Protein AF-A0A7C7R9D5-F1 (afdb_monomer)

Secondary structure (DSSP, 8-state):
-HHHHSS--SEEE--S-HHHHHHHHHHHHHTT--EEE--TTSPPBTTB---EETTEEEPP-SEEESEEE-TTS-EEEGGGSTTSTTTTTT-HHHHHHHHHHHHHHTT-SSPP-EEE---HHHHHEESS-TTHHHHEEE-TTS-EEEEPPSSP-TT-----EEPPHHHHHHHHHHHHHHHHHHHHHS----HHHHHHHHHHT--

Nearest PDB structures (foldseek):
  1al8-assembly1_A  TM=4.326E-01  e=4.210E+00  Spinacia oleracea

Sequence (203 aa):
MAQLLGSPPVAVAARAGPTLMAVARPVYADLGARMVVLSHESGADIAQPFIYVDGLLARPVDCSITRVTLVNSSQNFWWNLVMGPQTAEYAQVHLWQAQLADWQAQGYLCPPFILAHIHENNFYRRGSVAWDSYYYQIDAHGNKTTPLAPPFDLSAPDPSTLRPAQEQEAIWQTYEAMVVWAAGHLQVVTSANVVDLAAAAGR

Solvent-accessible surface area (backbone atoms only — not comparable to full-atom values): 12033 Å² total; per-residue (Å²): 98,30,90,80,65,81,43,49,48,54,65,43,80,65,93,62,58,73,71,58,42,69,59,47,45,52,56,41,39,77,50,47,30,50,27,32,44,62,84,65,87,63,53,41,47,86,93,50,49,74,44,71,56,79,86,19,36,39,63,59,27,57,41,60,56,46,62,42,75,43,97,85,70,46,78,42,52,53,78,78,33,58,87,42,98,54,27,78,83,61,37,61,60,60,55,50,51,48,55,51,49,53,48,52,72,71,65,55,91,66,84,74,41,73,42,76,68,78,58,70,67,60,58,50,28,46,77,33,60,54,69,46,49,37,46,22,44,64,49,101,85,44,44,80,68,54,75,57,70,83,83,59,49,89,78,48,69,60,70,39,42,77,51,55,69,69,55,38,49,45,42,48,55,53,51,48,54,40,51,56,52,38,68,76,75,48,84,91,75,53,72,62,54,52,53,52,49,46,60,72,70,53,130

Radius of gyration: 19.63 Å; Cα contacts (8 Å, |Δi|>4): 254; chains: 1; bounding box: 43×46×49 Å

pLDDT: mean 82.98, std 9.16, range [50.81, 95.69]

Structure (mmCIF, N/CA/C/O backbone):
data_AF-A0A7C7R9D5-F1
#
_entry.id   AF-A0A7C7R9D5-F1
#
loop_
_atom_site.group_PDB
_atom_site.id
_atom_site.type_symbol
_atom_site.label_atom_id
_atom_site.label_alt_id
_atom_site.label_comp_id
_atom_site.label_asym_id
_atom_site.label_entity_id
_atom_site.label_seq_id
_atom_site.pdbx_PDB_ins_code
_atom_site.Cartn_x
_atom_site.Cartn_y
_atom_site.Cartn_z
_atom_site.occupancy
_atom_site.B_iso_or_equiv
_atom_site.auth_seq_id
_atom_site.auth_comp_id
_atom_site.auth_asym_id
_atom_site.auth_atom_id
_atom_site.pdbx_PDB_model_num
ATOM 1 N N . MET A 1 1 ? -12.284 -21.628 4.845 1.00 53.53 1 MET A N 1
ATOM 2 C CA . MET A 1 1 ? -11.179 -20.774 5.341 1.00 53.53 1 MET A CA 1
ATOM 3 C C . MET A 1 1 ? -10.724 -21.158 6.746 1.00 53.53 1 MET A C 1
ATOM 5 O O . MET A 1 1 ? -9.577 -21.550 6.880 1.00 53.53 1 MET A O 1
ATOM 9 N N . ALA A 1 2 ? -11.595 -21.140 7.765 1.00 57.00 2 ALA A N 1
ATOM 10 C CA . ALA A 1 2 ? -11.215 -21.522 9.134 1.00 57.00 2 ALA A CA 1
ATOM 11 C C . ALA A 1 2 ? -10.685 -22.966 9.259 1.00 57.00 2 ALA A C 1
ATOM 13 O O . ALA A 1 2 ? -9.727 -23.202 9.980 1.00 57.00 2 ALA A O 1
ATOM 14 N N . GLN A 1 3 ? -11.226 -23.913 8.483 1.00 56.53 3 GLN A N 1
ATOM 15 C CA . GLN A 1 3 ? -10.678 -25.278 8.392 1.00 56.53 3 GLN A CA 1
ATOM 16 C C . GLN A 1 3 ? -9.277 -25.353 7.756 1.00 56.53 3 GLN A C 1
ATOM 18 O O . GLN A 1 3 ? -8.555 -26.304 8.019 1.00 56.53 3 GLN A O 1
ATOM 23 N N . LEU A 1 4 ? -8.888 -24.372 6.932 1.00 63.00 4 LEU A N 1
ATOM 24 C CA . LEU A 1 4 ? -7.579 -24.331 6.265 1.00 63.00 4 LEU A CA 1
ATOM 25 C C . LEU A 1 4 ? -6.533 -23.574 7.104 1.00 63.00 4 LEU A C 1
ATOM 27 O O . LEU A 1 4 ? -5.360 -23.917 7.082 1.00 63.00 4 LEU A O 1
ATOM 31 N N . LEU A 1 5 ? -6.965 -22.538 7.833 1.00 64.94 5 LEU A N 1
ATOM 32 C CA . LEU A 1 5 ? -6.101 -21.618 8.587 1.00 64.94 5 LEU A CA 1
ATOM 33 C C . LEU A 1 5 ? -6.165 -21.822 10.113 1.00 64.94 5 LEU A C 1
ATOM 35 O O . LEU A 1 5 ? -5.540 -21.076 10.860 1.00 64.94 5 LEU A O 1
ATOM 39 N N . GLY A 1 6 ? -6.970 -22.770 10.600 1.00 76.94 6 GLY A N 1
ATOM 40 C CA . GLY A 1 6 ? -7.213 -23.006 12.031 1.00 76.94 6 GLY A CA 1
ATOM 41 C C . GLY A 1 6 ? -8.044 -21.923 12.737 1.00 76.94 6 GLY A C 1
ATOM 42 O O . GLY A 1 6 ? -8.488 -22.126 13.862 1.00 76.94 6 GLY A O 1
ATOM 43 N N . SER A 1 7 ? -8.286 -20.783 12.085 1.00 79.19 7 SER A N 1
ATOM 44 C CA . SER A 1 7 ? -9.105 -19.672 12.574 1.00 79.19 7 SER A CA 1
ATOM 45 C C . SER A 1 7 ? -9.691 -18.877 11.399 1.00 79.19 7 SER A C 1
ATOM 47 O O . SER A 1 7 ? -9.147 -18.928 10.288 1.00 79.19 7 SER A O 1
ATOM 49 N N . PRO A 1 8 ? -10.817 -18.168 11.585 1.00 84.56 8 PRO A N 1
ATOM 50 C CA . PRO A 1 8 ? -11.308 -17.239 10.577 1.00 84.56 8 PRO A CA 1
ATOM 51 C C . PRO A 1 8 ? -10.271 -16.144 10.276 1.00 84.56 8 PRO A C 1
ATOM 53 O O . PRO A 1 8 ? -9.615 -15.658 11.203 1.00 84.56 8 PRO A O 1
ATOM 56 N N . PRO A 1 9 ? -10.103 -15.732 9.007 1.00 86.50 9 PRO A N 1
ATOM 57 C CA . PRO A 1 9 ? -9.181 -14.655 8.668 1.00 86.50 9 PRO A CA 1
ATOM 58 C C . PRO A 1 9 ? -9.637 -13.359 9.341 1.00 86.50 9 PRO A C 1
ATOM 60 O O . PRO A 1 9 ? -10.814 -13.039 9.322 1.00 86.50 9 PRO A O 1
ATOM 63 N N . VAL A 1 10 ? -8.728 -12.569 9.913 1.00 90.19 10 VAL A N 1
ATOM 64 C CA . VAL A 1 10 ? -9.118 -11.265 10.481 1.00 90.19 10 VAL A CA 1
ATOM 65 C C . VAL A 1 10 ? -9.371 -10.250 9.373 1.00 90.19 10 VAL A C 1
ATOM 67 O O . VAL A 1 10 ? -10.374 -9.541 9.398 1.00 90.19 10 VAL A O 1
ATOM 70 N N . ALA A 1 11 ? -8.472 -10.211 8.393 1.00 89.06 11 ALA A N 1
ATOM 71 C CA . ALA A 1 11 ? -8.484 -9.261 7.299 1.00 89.06 11 ALA A CA 1
ATOM 72 C C . ALA A 1 11 ? -8.447 -9.985 5.957 1.00 89.06 11 ALA A C 1
ATOM 74 O O . ALA A 1 11 ? -7.709 -10.958 5.795 1.00 89.06 11 ALA A O 1
ATOM 75 N N . VAL A 1 12 ? -9.198 -9.478 4.986 1.00 86.19 12 VAL A N 1
ATOM 76 C CA . VAL A 1 12 ? -9.168 -9.963 3.605 1.00 86.19 12 VAL A CA 1
ATOM 77 C C . VAL A 1 12 ? -8.827 -8.825 2.655 1.00 86.19 12 VAL A C 1
ATOM 79 O O . VAL A 1 12 ? -9.358 -7.720 2.757 1.00 86.19 12 VAL A O 1
ATOM 82 N N . ALA A 1 13 ? -7.924 -9.094 1.717 1.00 76.50 13 ALA A N 1
ATOM 83 C CA . ALA A 1 13 ? -7.680 -8.199 0.602 1.00 76.50 13 ALA A CA 1
ATOM 84 C C . ALA A 1 13 ? -8.584 -8.610 -0.551 1.00 76.50 13 ALA A C 1
ATOM 86 O O . ALA A 1 13 ? -8.564 -9.753 -1.003 1.00 76.50 13 ALA A O 1
ATOM 87 N N . ALA A 1 14 ? -9.365 -7.658 -1.030 1.00 64.06 14 ALA A N 1
ATOM 88 C CA . ALA A 1 14 ? -10.261 -7.863 -2.139 1.00 64.06 14 ALA A CA 1
ATOM 89 C C . ALA A 1 14 ? -9.905 -6.770 -3.154 1.00 64.06 14 ALA A C 1
ATOM 91 O O . ALA A 1 14 ? -10.247 -5.602 -2.985 1.00 64.06 14 ALA A O 1
ATOM 92 N N . ARG A 1 15 ? -9.085 -7.117 -4.152 1.00 63.81 15 ARG A N 1
ATOM 93 C CA . ARG A 1 15 ? -8.632 -6.176 -5.187 1.00 63.81 15 ARG A CA 1
ATOM 94 C C . ARG A 1 15 ? -9.312 -6.522 -6.504 1.00 63.81 15 ARG A C 1
ATOM 96 O O . ARG A 1 15 ? -8.713 -7.141 -7.375 1.00 63.81 15 ARG A O 1
ATOM 103 N N . ALA A 1 16 ? -10.579 -6.143 -6.626 1.00 64.06 16 ALA A N 1
ATOM 104 C CA . ALA A 1 16 ? -11.325 -6.244 -7.875 1.00 64.06 16 ALA A CA 1
ATOM 105 C C . ALA A 1 16 ? -12.175 -4.986 -8.104 1.00 64.06 16 ALA A C 1
ATOM 107 O O . ALA A 1 16 ? -12.241 -4.105 -7.247 1.00 64.06 16 ALA A O 1
ATOM 108 N N . GLY A 1 17 ? -12.822 -4.899 -9.268 1.00 66.06 17 GLY A N 1
ATOM 109 C CA . GLY A 1 17 ? -13.757 -3.813 -9.560 1.00 66.06 17 GLY A CA 1
ATOM 110 C C . GLY A 1 17 ? -14.942 -3.781 -8.577 1.00 66.06 17 GLY A C 1
ATOM 111 O O . GLY A 1 17 ? -15.258 -4.813 -7.976 1.00 66.06 17 GLY A O 1
ATOM 112 N N . PRO A 1 18 ? -15.636 -2.633 -8.435 1.00 71.25 18 PRO A N 1
ATOM 113 C CA . PRO A 1 18 ? -16.694 -2.438 -7.435 1.00 71.25 18 PRO A CA 1
ATOM 114 C C . PRO A 1 18 ? -17.758 -3.544 -7.423 1.00 71.25 18 PRO A C 1
ATOM 116 O O . PRO A 1 18 ? -18.165 -3.999 -6.358 1.00 71.25 18 PRO A O 1
ATOM 119 N N . THR A 1 19 ? -18.150 -4.033 -8.602 1.00 79.00 19 THR A N 1
ATOM 120 C CA . THR A 1 19 ? -19.146 -5.101 -8.768 1.00 79.00 19 THR A CA 1
ATOM 121 C C . THR A 1 19 ? -18.693 -6.430 -8.167 1.00 79.00 19 THR A C 1
ATOM 123 O O . THR A 1 19 ? -19.435 -7.050 -7.413 1.00 79.00 19 THR A O 1
ATOM 126 N N . LEU A 1 20 ? -17.462 -6.862 -8.457 1.00 78.88 20 LEU A N 1
ATOM 127 C CA . LEU A 1 20 ? -16.916 -8.097 -7.887 1.00 78.88 20 LEU A CA 1
ATOM 128 C C . LEU A 1 20 ? -16.721 -7.963 -6.374 1.00 78.88 20 LEU A C 1
ATOM 130 O O . LEU A 1 20 ? -16.900 -8.929 -5.638 1.00 78.88 20 LEU A O 1
ATOM 134 N N . MET A 1 21 ? -16.399 -6.759 -5.901 1.00 80.19 21 MET A N 1
ATOM 135 C CA . MET A 1 21 ? -16.245 -6.483 -4.474 1.00 80.19 21 MET A CA 1
ATOM 136 C C . MET A 1 21 ? -17.554 -6.556 -3.705 1.00 80.19 21 MET A C 1
ATOM 138 O O . MET A 1 21 ? -17.574 -7.146 -2.628 1.00 80.19 21 MET A O 1
ATOM 142 N N . ALA A 1 22 ? -18.640 -6.032 -4.272 1.00 81.50 22 ALA A N 1
ATOM 143 C CA . ALA A 1 22 ? -19.967 -6.132 -3.673 1.00 81.50 22 ALA A CA 1
ATOM 144 C C . ALA A 1 22 ? -20.423 -7.592 -3.491 1.00 81.50 22 ALA A C 1
ATOM 146 O O . ALA A 1 22 ? -21.134 -7.897 -2.542 1.00 81.50 22 ALA A O 1
ATOM 147 N N . VAL A 1 23 ? -19.980 -8.504 -4.365 1.00 86.12 23 VAL A N 1
ATOM 148 C CA . VAL A 1 23 ? -20.294 -9.940 -4.260 1.00 86.12 23 VAL A CA 1
ATOM 149 C C . VAL A 1 23 ? -19.343 -10.671 -3.308 1.00 86.12 23 VAL A C 1
ATOM 151 O O . VAL A 1 23 ? -19.775 -11.519 -2.532 1.00 86.12 23 VAL A O 1
ATOM 154 N N . ALA A 1 24 ? -18.044 -10.367 -3.348 1.00 86.38 24 ALA A N 1
ATOM 155 C CA . ALA A 1 24 ? -17.042 -11.107 -2.581 1.00 86.38 24 ALA A CA 1
ATOM 156 C C . ALA A 1 24 ? -17.049 -10.777 -1.078 1.00 86.38 24 ALA A C 1
ATOM 158 O O . ALA A 1 24 ? -16.800 -11.660 -0.259 1.00 86.38 24 ALA A O 1
ATOM 159 N N . ARG A 1 25 ? -17.326 -9.522 -0.694 1.00 87.44 25 ARG A N 1
ATOM 160 C CA . ARG A 1 25 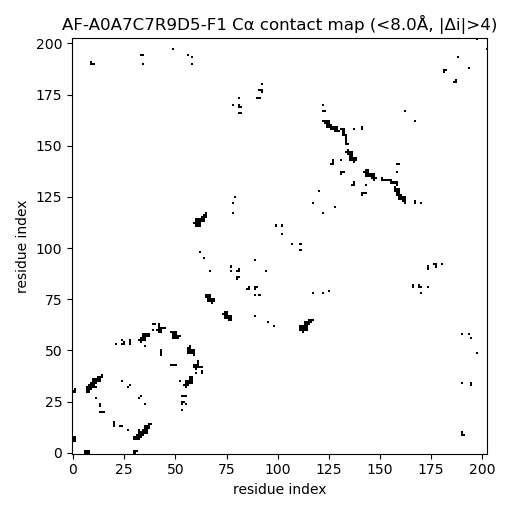? -17.264 -9.088 0.714 1.00 87.44 25 ARG A CA 1
ATOM 161 C C . ARG A 1 25 ? -18.259 -9.812 1.630 1.00 87.44 25 ARG A C 1
ATOM 163 O O . ARG A 1 25 ? -17.795 -10.286 2.666 1.00 87.44 25 ARG A O 1
ATOM 170 N N . PRO A 1 26 ? -19.544 -9.995 1.263 1.00 88.44 26 PRO A N 1
ATOM 171 C CA . PRO A 1 26 ? -20.466 -10.811 2.055 1.00 88.44 26 PRO A CA 1
ATOM 172 C C . PRO A 1 26 ? -19.948 -12.235 2.276 1.00 88.44 26 PRO A C 1
ATOM 174 O O . PRO A 1 26 ? -19.932 -12.716 3.402 1.00 88.44 26 PRO A O 1
ATOM 177 N N . VAL A 1 27 ? -19.406 -12.871 1.229 1.00 89.06 27 VAL A N 1
ATOM 178 C CA . VAL A 1 27 ? -18.818 -14.216 1.337 1.00 89.06 27 VAL A CA 1
ATOM 179 C C . VAL A 1 27 ? -17.643 -14.227 2.316 1.00 89.06 27 VAL A C 1
ATOM 181 O O . VAL A 1 27 ? -17.510 -15.149 3.116 1.00 89.06 27 VAL A O 1
ATOM 184 N N . TYR A 1 28 ? -16.777 -13.213 2.289 1.00 89.25 28 TYR A N 1
ATOM 185 C CA . TYR A 1 28 ? -15.684 -13.123 3.254 1.00 89.25 28 TYR A CA 1
ATOM 186 C C . TYR A 1 28 ? -16.177 -12.915 4.687 1.00 89.25 28 TYR A C 1
ATOM 188 O O . TYR A 1 28 ? -15.638 -13.548 5.595 1.00 89.25 28 TYR A O 1
ATOM 196 N N . ALA A 1 29 ? -17.190 -12.071 4.888 1.00 89.00 29 ALA A N 1
ATOM 197 C CA . ALA A 1 29 ? -17.807 -11.858 6.193 1.00 89.00 29 ALA A CA 1
ATOM 198 C C . ALA A 1 29 ? -18.420 -13.157 6.744 1.00 89.00 29 ALA A C 1
ATOM 200 O O . ALA A 1 29 ? -18.131 -13.524 7.882 1.00 89.00 29 ALA A O 1
ATOM 201 N N . ASP A 1 30 ? -19.146 -13.916 5.917 1.00 89.50 30 ASP A N 1
ATOM 202 C CA . ASP A 1 30 ? -19.716 -15.223 6.282 1.00 89.50 30 ASP A CA 1
ATOM 203 C C . ASP A 1 30 ? -18.634 -16.255 6.639 1.00 89.50 30 ASP A C 1
ATOM 205 O O . ASP A 1 30 ? -18.821 -17.114 7.502 1.00 89.50 30 ASP A O 1
ATOM 209 N N . LEU A 1 31 ? -17.456 -16.155 6.014 1.00 88.31 31 LEU A N 1
ATOM 210 C CA . LEU A 1 31 ? -16.280 -16.964 6.350 1.00 88.31 31 LEU A CA 1
ATOM 211 C C . LEU A 1 31 ? -15.542 -16.482 7.614 1.00 88.31 31 LEU A C 1
ATOM 213 O O . LEU A 1 31 ? -14.517 -17.068 7.982 1.00 88.31 31 LEU A O 1
ATOM 217 N N . GLY A 1 32 ? -16.065 -15.447 8.276 1.00 89.44 32 GLY A N 1
ATOM 218 C CA . GLY A 1 32 ? -15.602 -14.890 9.542 1.00 89.44 32 GLY A CA 1
ATOM 219 C C . GLY A 1 32 ? -14.550 -13.789 9.416 1.00 89.44 32 GLY A C 1
ATOM 220 O O . GLY A 1 32 ? -13.876 -13.490 10.404 1.00 89.44 32 GLY A O 1
ATOM 221 N N . ALA A 1 33 ? -14.402 -13.181 8.232 1.00 91.69 33 ALA A N 1
ATOM 222 C CA . ALA A 1 33 ? -13.626 -11.954 8.094 1.00 91.69 33 ALA A CA 1
ATOM 223 C C . ALA A 1 33 ? -14.221 -10.828 8.944 1.00 91.69 33 ALA A C 1
ATOM 225 O O . ALA A 1 33 ? -15.437 -10.697 9.058 1.00 91.69 33 ALA A O 1
ATOM 226 N N . ARG A 1 34 ? -13.352 -10.003 9.535 1.00 92.88 34 ARG A N 1
ATOM 227 C CA . ARG A 1 34 ? -13.750 -8.835 10.343 1.00 92.88 34 ARG A CA 1
ATOM 228 C C . ARG A 1 34 ? -13.328 -7.512 9.713 1.00 92.88 34 ARG A C 1
ATOM 230 O O . ARG A 1 34 ? -13.893 -6.472 10.029 1.00 92.88 34 ARG A O 1
ATOM 237 N N . MET A 1 35 ? -12.346 -7.554 8.816 1.00 91.62 35 MET A N 1
ATOM 238 C CA . MET A 1 35 ? -11.768 -6.386 8.166 1.00 91.62 35 MET A CA 1
ATOM 239 C C . MET A 1 35 ? -11.565 -6.636 6.667 1.00 91.62 35 MET A C 1
ATOM 241 O O . MET A 1 35 ? -11.233 -7.747 6.247 1.00 91.62 35 MET A O 1
ATOM 245 N N . VAL A 1 36 ? -11.708 -5.592 5.857 1.00 88.50 36 VAL A N 1
ATOM 246 C CA . VAL A 1 36 ? -11.401 -5.576 4.427 1.00 88.50 36 VAL A CA 1
ATOM 247 C C . VAL A 1 36 ? -10.320 -4.541 4.128 1.00 88.50 36 VAL A C 1
ATOM 249 O O . VAL A 1 36 ? -10.340 -3.415 4.624 1.00 88.50 36 VAL A O 1
ATOM 252 N N . VAL A 1 37 ? -9.352 -4.917 3.299 1.00 82.50 37 VAL A N 1
ATOM 253 C CA . VAL A 1 37 ? -8.329 -4.001 2.792 1.00 82.50 37 VAL A CA 1
ATOM 254 C C . VAL A 1 37 ? -8.835 -3.391 1.489 1.00 82.50 37 VAL A C 1
ATOM 256 O O . VAL A 1 37 ? -8.813 -4.046 0.446 1.00 82.50 37 VAL A O 1
ATOM 259 N N . LEU A 1 38 ? -9.307 -2.146 1.558 1.00 76.38 38 LEU A N 1
ATOM 260 C CA . LEU A 1 38 ? -9.664 -1.344 0.386 1.00 76.38 38 LEU A CA 1
ATOM 261 C C . LEU A 1 38 ? -8.436 -0.601 -0.164 1.00 76.38 38 LEU A C 1
ATOM 263 O O . LEU A 1 38 ? -7.372 -0.570 0.465 1.00 76.38 38 LEU A O 1
ATOM 267 N N . SER A 1 39 ? -8.571 -0.040 -1.371 1.00 65.56 39 SER A N 1
ATOM 268 C CA . SER A 1 39 ? -7.505 0.757 -1.987 1.00 65.56 39 SER A CA 1
ATOM 269 C C . SER A 1 39 ? -7.096 1.909 -1.067 1.00 65.56 39 SER A C 1
ATOM 271 O O . SER A 1 39 ? -7.934 2.606 -0.512 1.00 65.56 39 SER A O 1
ATOM 273 N N . HIS A 1 40 ? -5.790 2.073 -0.915 1.00 59.19 40 HIS A N 1
ATOM 274 C CA . HIS A 1 40 ? -5.102 2.747 0.188 1.00 59.19 40 HIS A CA 1
ATOM 275 C C . HIS A 1 40 ? -4.779 4.227 -0.068 1.00 59.19 40 HIS A C 1
ATOM 277 O O . HIS A 1 40 ? -4.072 4.831 0.731 1.00 59.19 40 HIS A O 1
ATOM 283 N N . GLU A 1 41 ? -5.194 4.782 -1.210 1.00 57.16 41 GLU A N 1
ATOM 284 C CA . GLU A 1 41 ? -4.823 6.150 -1.615 1.00 57.16 41 GLU A CA 1
ATOM 285 C C . GLU A 1 41 ? -5.871 7.205 -1.217 1.00 57.16 41 GLU A C 1
ATOM 287 O O . GLU A 1 41 ? -5.583 8.394 -1.270 1.00 57.16 41 GLU A O 1
ATOM 292 N N . SER A 1 42 ? -7.067 6.789 -0.788 1.00 50.81 42 SER A N 1
ATOM 293 C CA . SER A 1 42 ? -8.048 7.694 -0.174 1.00 50.81 42 SER A CA 1
ATOM 294 C C . SER A 1 42 ? -7.950 7.497 1.329 1.00 50.81 42 SER A C 1
ATOM 296 O O . SER A 1 42 ? -8.244 6.408 1.817 1.00 50.81 42 SER A O 1
ATOM 298 N N . GLY A 1 43 ? -7.433 8.507 2.028 1.00 56.78 43 GLY A N 1
ATOM 299 C CA . GLY A 1 43 ? -7.293 8.463 3.477 1.00 56.78 43 GLY A CA 1
ATOM 300 C C . GLY A 1 43 ? -8.629 8.175 4.174 1.00 56.78 43 GLY A C 1
ATOM 301 O O . GLY A 1 43 ? -9.691 8.395 3.585 1.00 56.78 43 GLY A O 1
ATOM 302 N N . ALA A 1 44 ? -8.593 7.674 5.408 1.00 62.06 44 ALA A N 1
ATOM 303 C CA . ALA A 1 44 ? -9.802 7.578 6.221 1.00 62.06 44 ALA A CA 1
ATOM 304 C C . ALA A 1 44 ? -10.333 8.986 6.565 1.00 62.06 44 ALA A C 1
ATOM 306 O O . ALA A 1 44 ? -9.579 9.959 6.600 1.00 62.06 44 ALA A O 1
ATOM 307 N N . ASP A 1 45 ? -11.643 9.107 6.793 1.00 71.31 45 ASP A N 1
ATOM 308 C CA . ASP A 1 45 ? -12.209 10.335 7.356 1.00 71.31 45 ASP A CA 1
ATOM 309 C C . ASP A 1 45 ? -11.705 10.475 8.795 1.00 71.31 45 ASP A C 1
ATOM 311 O O . ASP A 1 45 ? -11.922 9.596 9.624 1.00 71.31 45 ASP A O 1
ATOM 315 N N . ILE A 1 46 ? -11.048 11.585 9.109 1.00 72.12 46 ILE A N 1
ATOM 316 C CA . ILE A 1 46 ? -10.456 11.824 10.429 1.00 72.12 46 ILE A CA 1
ATOM 317 C C . ILE A 1 46 ? -11.537 11.913 11.517 1.00 72.12 46 ILE A C 1
ATOM 319 O O . ILE A 1 46 ? -11.297 11.535 12.664 1.00 72.12 46 ILE A O 1
ATOM 323 N N . ALA A 1 47 ? -12.745 12.367 11.169 1.00 73.56 47 ALA A N 1
ATOM 324 C CA . ALA A 1 47 ? -13.885 12.363 12.081 1.00 73.56 47 ALA A CA 1
ATOM 325 C C . ALA A 1 47 ? -14.506 10.965 12.240 1.00 73.56 47 ALA A C 1
ATOM 327 O O . ALA A 1 47 ? -15.173 10.702 13.242 1.00 73.56 47 ALA A O 1
ATOM 328 N N . GLN A 1 48 ? -14.300 10.073 11.267 1.00 77.25 48 GLN A N 1
ATOM 329 C CA . GLN A 1 48 ? -14.842 8.714 11.240 1.00 77.25 48 GLN A CA 1
ATOM 330 C C . GLN A 1 48 ? -13.782 7.711 10.755 1.00 77.25 48 GLN A C 1
ATOM 332 O O . GLN A 1 48 ? -13.915 7.138 9.670 1.00 77.25 48 GLN A O 1
ATOM 337 N N . PRO A 1 49 ? -12.725 7.458 11.551 1.00 77.25 49 PRO A N 1
ATOM 338 C CA . PRO A 1 49 ? -11.595 6.644 11.101 1.00 77.25 49 PRO A CA 1
ATOM 339 C C . PRO A 1 49 ? -11.983 5.172 10.890 1.00 77.25 49 PRO A C 1
ATOM 341 O O . PRO A 1 49 ? -11.339 4.454 10.128 1.00 77.25 49 PRO A O 1
ATOM 344 N N . PHE A 1 50 ? -13.056 4.707 11.538 1.00 85.56 50 PHE A N 1
ATOM 345 C CA . PHE A 1 50 ? -13.548 3.335 11.436 1.00 85.56 50 PHE A CA 1
ATOM 346 C C . PHE A 1 50 ? -14.777 3.253 10.530 1.00 85.56 50 PHE A C 1
ATOM 348 O O . PHE A 1 50 ? -15.919 3.307 10.980 1.00 85.56 50 PHE A O 1
ATOM 355 N N . ILE A 1 51 ? -14.529 3.093 9.232 1.00 85.44 51 ILE A N 1
ATOM 356 C CA . ILE A 1 51 ? -15.579 2.940 8.220 1.00 85.44 51 ILE A CA 1
ATOM 357 C C . ILE A 1 51 ? -15.902 1.458 8.050 1.00 85.44 51 ILE A C 1
ATOM 359 O O . ILE A 1 51 ? -14.998 0.639 7.909 1.00 85.44 51 ILE A O 1
ATOM 363 N N . TYR A 1 52 ? -17.184 1.102 7.996 1.00 86.88 52 TYR A N 1
ATOM 364 C CA . TYR A 1 52 ? -17.623 -0.269 7.733 1.00 86.88 52 TYR A CA 1
ATOM 365 C C . TYR A 1 52 ? -18.235 -0.395 6.339 1.00 86.88 52 TYR A C 1
ATOM 367 O O . TYR A 1 52 ? -19.035 0.437 5.917 1.00 86.88 52 TYR A O 1
ATOM 375 N N . VAL A 1 53 ? -17.882 -1.467 5.632 1.00 84.12 53 VAL A N 1
ATOM 376 C CA . VAL A 1 53 ? -18.412 -1.803 4.308 1.00 84.12 53 VAL A CA 1
ATOM 377 C C . VAL A 1 53 ? -18.864 -3.254 4.328 1.00 84.12 53 VAL A C 1
ATOM 379 O O . VAL A 1 53 ? -18.058 -4.151 4.568 1.00 84.12 53 VAL A O 1
ATOM 382 N N . ASP A 1 54 ? -20.155 -3.484 4.083 1.00 85.38 54 ASP A N 1
ATOM 383 C CA . ASP A 1 54 ? -20.771 -4.819 4.094 1.00 85.38 54 ASP A CA 1
ATOM 384 C C . ASP A 1 54 ? -20.477 -5.602 5.394 1.00 85.38 54 ASP A C 1
ATOM 386 O O . ASP A 1 54 ? -20.181 -6.793 5.375 1.00 85.38 54 ASP A O 1
ATOM 390 N N . GLY A 1 55 ? -20.502 -4.905 6.538 1.00 85.88 55 GLY A N 1
ATOM 391 C CA . GLY A 1 55 ? -20.234 -5.485 7.862 1.00 85.88 55 GLY A CA 1
ATOM 392 C C . GLY A 1 55 ? -18.754 -5.715 8.193 1.00 85.88 55 GLY A C 1
ATOM 393 O O . GLY A 1 55 ? -18.444 -6.132 9.307 1.00 85.88 55 GLY A O 1
ATOM 394 N N . LEU A 1 56 ? -17.837 -5.411 7.271 1.00 88.75 56 LEU A N 1
ATOM 395 C CA . LEU A 1 56 ? -16.391 -5.508 7.471 1.00 88.75 56 LEU A CA 1
ATOM 396 C C . LEU A 1 56 ? -15.804 -4.129 7.757 1.00 88.75 56 LEU A C 1
ATOM 398 O O . LEU A 1 56 ? -16.105 -3.170 7.049 1.00 88.75 56 LEU A O 1
ATOM 402 N N . LEU A 1 57 ? -14.912 -4.034 8.742 1.00 89.81 57 LEU A N 1
ATOM 403 C CA . LEU A 1 57 ? -14.141 -2.815 8.969 1.00 89.81 57 LEU A CA 1
ATOM 404 C C . LEU A 1 57 ? -13.242 -2.560 7.751 1.00 89.81 57 LEU A C 1
ATOM 406 O O . LEU A 1 57 ? -12.431 -3.408 7.385 1.00 89.81 57 LEU A O 1
ATOM 410 N N . ALA A 1 58 ? -13.361 -1.416 7.093 1.00 86.62 58 ALA A N 1
ATOM 411 C CA . ALA A 1 58 ? -12.376 -0.988 6.115 1.00 86.62 58 ALA A CA 1
ATOM 412 C C . ALA A 1 58 ? -11.095 -0.611 6.865 1.00 86.62 58 ALA A C 1
ATOM 414 O O . ALA A 1 58 ? -11.139 0.168 7.814 1.00 86.62 58 ALA A O 1
ATOM 415 N N . ARG A 1 59 ? -9.952 -1.181 6.464 1.00 82.19 59 ARG A N 1
ATOM 416 C CA . ARG A 1 59 ? -8.665 -0.865 7.095 1.00 82.19 59 ARG A CA 1
ATOM 417 C C . ARG A 1 59 ? -8.422 0.655 7.033 1.00 82.19 59 ARG A C 1
ATOM 419 O O . ARG A 1 59 ? -8.259 1.153 5.915 1.00 82.19 59 ARG A O 1
ATOM 426 N N . PRO A 1 60 ? -8.310 1.354 8.176 1.00 82.19 60 PRO A N 1
ATOM 427 C CA . PRO A 1 60 ? -7.973 2.767 8.183 1.00 82.19 60 PRO A CA 1
ATOM 428 C C . PRO A 1 60 ? -6.556 2.971 7.647 1.00 82.19 60 PRO A C 1
ATOM 430 O O . PRO A 1 60 ? -5.650 2.174 7.910 1.00 82.19 60 PRO A O 1
ATOM 433 N N . VAL A 1 61 ? -6.381 4.028 6.866 1.00 81.69 61 VAL A N 1
ATOM 434 C CA . VAL A 1 61 ? -5.085 4.521 6.402 1.00 81.69 61 VAL A CA 1
ATOM 435 C C . VAL A 1 61 ? -5.219 6.031 6.352 1.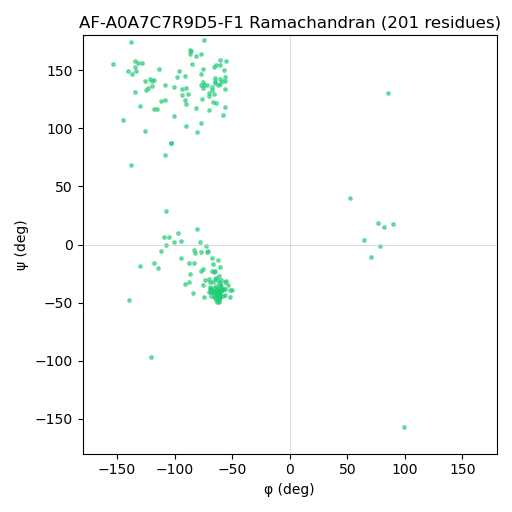00 81.69 61 VAL A C 1
ATOM 437 O O . VAL A 1 61 ? -5.907 6.536 5.482 1.00 81.69 61 VAL A O 1
ATOM 440 N N . ASP A 1 62 ? -4.601 6.746 7.277 1.00 79.88 62 ASP A N 1
ATOM 441 C CA . ASP A 1 62 ? -4.602 8.212 7.295 1.00 79.88 62 ASP A CA 1
ATOM 442 C C . ASP A 1 62 ? -3.446 8.769 6.458 1.00 79.88 62 ASP A C 1
ATOM 444 O O . ASP A 1 62 ? -3.559 9.811 5.816 1.00 79.88 62 ASP A O 1
ATOM 448 N N . CYS A 1 63 ? -2.329 8.035 6.418 1.00 77.56 63 CYS A N 1
ATOM 449 C CA . CYS A 1 63 ? -1.154 8.374 5.623 1.00 77.56 63 CYS A CA 1
ATOM 450 C C . CYS A 1 63 ? -0.637 7.135 4.884 1.00 77.56 63 CYS A C 1
ATOM 452 O O . CYS A 1 63 ? -0.441 6.073 5.478 1.00 77.56 63 CYS A O 1
ATOM 454 N N . SER A 1 64 ? -0.387 7.266 3.580 1.00 79.62 64 SER A N 1
ATOM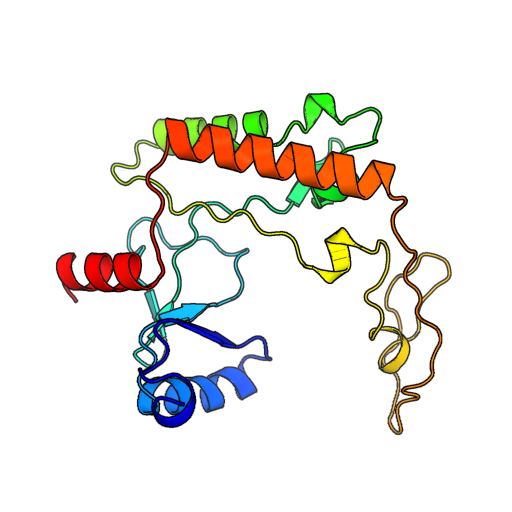 455 C CA . SER A 1 64 ? 0.150 6.198 2.731 1.00 79.62 64 SER A CA 1
ATOM 456 C C . SER A 1 64 ? 1.498 6.616 2.163 1.00 79.62 64 SER A C 1
ATOM 458 O O . SER A 1 64 ? 1.584 7.557 1.374 1.00 79.62 64 SER A O 1
ATOM 460 N N . ILE A 1 65 ? 2.556 5.896 2.528 1.00 79.06 65 ILE A N 1
ATOM 461 C CA . ILE A 1 65 ? 3.920 6.221 2.112 1.00 79.06 65 ILE A CA 1
ATOM 462 C C . ILE A 1 65 ? 4.335 5.276 1.001 1.00 79.06 65 ILE A C 1
ATOM 464 O O . ILE A 1 65 ? 4.856 4.176 1.196 1.00 79.06 65 ILE A O 1
ATOM 468 N N . THR A 1 66 ? 3.988 5.715 -0.199 1.00 80.00 66 THR A N 1
ATOM 469 C CA . THR A 1 66 ? 4.064 4.922 -1.426 1.00 80.00 66 THR A CA 1
ATOM 470 C C . THR A 1 66 ? 4.571 5.778 -2.565 1.00 80.00 66 THR A C 1
ATOM 472 O O . THR A 1 66 ? 5.507 5.393 -3.266 1.00 80.00 66 THR A O 1
ATOM 475 N N . ARG A 1 67 ? 3.995 6.971 -2.706 1.00 81.44 67 ARG A N 1
ATOM 476 C CA . ARG A 1 67 ? 4.335 7.949 -3.726 1.00 81.44 67 ARG A CA 1
ATOM 477 C C . ARG A 1 67 ? 4.960 9.187 -3.106 1.00 81.44 67 ARG A C 1
ATOM 479 O O . ARG A 1 67 ? 4.658 9.549 -1.973 1.00 81.44 67 ARG A O 1
ATOM 486 N N . VAL A 1 68 ? 5.810 9.835 -3.886 1.00 79.88 68 VAL A N 1
ATOM 487 C CA . VAL A 1 68 ? 6.342 11.159 -3.601 1.00 79.88 68 VAL A CA 1
ATOM 488 C C . VAL A 1 68 ? 5.972 12.101 -4.738 1.00 79.88 68 VAL A C 1
ATOM 490 O O . VAL A 1 68 ? 5.992 11.714 -5.912 1.00 79.88 68 VAL A O 1
ATOM 493 N N . THR A 1 69 ? 5.664 13.343 -4.380 1.00 82.50 69 THR A N 1
ATOM 494 C CA . THR A 1 69 ? 5.487 14.431 -5.340 1.00 82.50 69 THR A CA 1
ATOM 495 C C . THR A 1 69 ? 6.860 14.976 -5.718 1.00 82.50 69 THR A C 1
ATOM 497 O O . THR A 1 69 ? 7.592 15.489 -4.871 1.00 82.50 69 THR A O 1
ATOM 500 N N . LEU A 1 70 ? 7.221 14.860 -6.992 1.00 81.12 70 LEU A N 1
ATOM 501 C CA . LEU A 1 70 ? 8.450 15.429 -7.533 1.00 81.12 70 LEU A CA 1
ATOM 502 C C . LEU A 1 70 ? 8.306 16.945 -7.749 1.00 81.12 70 LEU A C 1
ATOM 504 O O . LEU A 1 70 ? 7.197 17.470 -7.814 1.00 81.12 70 LEU A O 1
ATOM 508 N N . VAL A 1 71 ? 9.426 17.656 -7.929 1.00 81.69 71 VAL A N 1
ATOM 509 C CA . VAL A 1 71 ? 9.448 19.121 -8.173 1.00 81.69 71 VAL A CA 1
ATOM 510 C C . VAL A 1 71 ? 8.587 19.532 -9.377 1.00 81.69 71 VAL A C 1
ATOM 512 O O . VAL A 1 71 ? 7.976 20.595 -9.386 1.00 81.69 71 VAL A O 1
ATOM 515 N N . ASN A 1 72 ? 8.475 18.665 -10.386 1.00 83.19 72 ASN A N 1
ATOM 516 C CA . ASN A 1 72 ? 7.614 18.871 -11.555 1.00 83.19 72 ASN A CA 1
ATOM 517 C C . ASN A 1 72 ? 6.130 18.518 -11.306 1.00 83.19 72 ASN A C 1
ATOM 519 O O . ASN A 1 72 ? 5.374 18.366 -12.261 1.00 83.19 72 ASN A O 1
ATOM 523 N N . SER A 1 73 ? 5.721 18.338 -10.046 1.00 82.50 73 SER A N 1
ATOM 524 C CA . SER A 1 73 ? 4.378 17.920 -9.610 1.00 82.50 73 SER A CA 1
ATOM 525 C C . SER A 1 73 ? 3.941 16.514 -10.041 1.00 82.50 73 SER A C 1
ATOM 527 O O . SER A 1 73 ? 2.815 16.107 -9.758 1.00 82.50 73 SER A O 1
ATOM 529 N N . SER A 1 74 ? 4.809 15.737 -10.696 1.00 83.50 74 SER A N 1
ATOM 530 C CA . SER A 1 74 ? 4.510 14.337 -11.009 1.00 83.50 74 SER A CA 1
ATOM 531 C C . SER A 1 74 ? 4.644 13.452 -9.769 1.00 83.50 74 SER A C 1
ATOM 533 O O . SER A 1 74 ? 5.426 13.736 -8.863 1.00 83.50 74 SER A O 1
ATOM 535 N N . GLN A 1 75 ? 3.870 12.369 -9.727 1.00 83.38 75 GLN A N 1
ATOM 536 C CA . GLN A 1 75 ? 3.950 11.365 -8.668 1.00 83.38 75 GLN A CA 1
ATOM 537 C C . GLN A 1 75 ? 4.882 10.236 -9.099 1.00 83.38 75 GLN A C 1
ATOM 539 O O . GLN A 1 75 ? 4.732 9.700 -10.197 1.00 83.38 75 GLN A O 1
ATOM 544 N N . ASN A 1 76 ? 5.784 9.809 -8.221 1.00 83.06 76 ASN A N 1
ATOM 545 C CA . ASN A 1 76 ? 6.601 8.619 -8.448 1.00 83.06 76 ASN A CA 1
ATOM 546 C C . ASN A 1 76 ? 6.632 7.745 -7.200 1.00 83.06 76 ASN A C 1
ATOM 548 O O . ASN A 1 76 ? 6.479 8.242 -6.090 1.00 83.06 76 ASN A O 1
ATOM 552 N N . PHE A 1 77 ? 6.830 6.442 -7.368 1.00 86.81 77 PHE A N 1
ATOM 553 C CA . PHE A 1 77 ? 7.030 5.569 -6.222 1.00 86.81 77 PHE A CA 1
ATOM 554 C C . PHE A 1 77 ? 8.400 5.806 -5.604 1.00 86.81 77 PHE A C 1
ATOM 556 O O . PHE A 1 77 ? 9.397 5.904 -6.323 1.00 86.81 77 PHE A O 1
ATOM 563 N N . TRP A 1 78 ? 8.467 5.846 -4.277 1.00 85.81 78 TRP A N 1
ATOM 564 C CA . TRP A 1 78 ? 9.713 6.185 -3.598 1.00 85.81 78 TRP A CA 1
ATOM 565 C C . TRP A 1 78 ? 10.861 5.217 -3.898 1.00 85.81 78 TRP A C 1
ATOM 567 O O . TRP A 1 78 ? 12.008 5.634 -4.037 1.00 85.81 78 TRP A O 1
ATOM 577 N N . TRP A 1 79 ? 10.560 3.927 -4.065 1.00 88.06 79 TRP A N 1
ATOM 578 C CA . TRP A 1 79 ? 11.563 2.899 -4.359 1.00 88.06 79 TRP A CA 1
ATOM 579 C C . TRP A 1 79 ? 12.192 3.064 -5.749 1.00 88.06 79 TRP A C 1
ATOM 581 O O . TRP A 1 79 ? 13.196 2.432 -6.049 1.00 88.06 79 TRP A O 1
ATOM 591 N N . ASN A 1 80 ? 11.641 3.925 -6.611 1.00 87.19 80 ASN A N 1
ATOM 592 C CA . ASN A 1 80 ? 12.275 4.294 -7.878 1.00 87.19 80 ASN A CA 1
ATOM 593 C C . ASN A 1 80 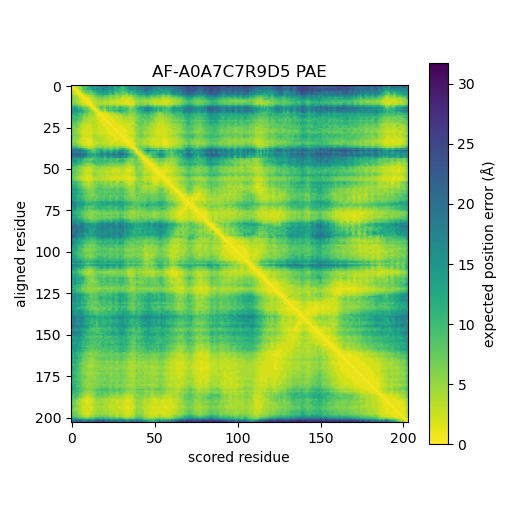? 13.339 5.392 -7.717 1.00 87.19 80 ASN A C 1
ATOM 595 O O . ASN A 1 80 ? 14.024 5.709 -8.686 1.00 87.19 80 ASN A O 1
ATOM 599 N N . LEU A 1 81 ? 13.470 5.983 -6.527 1.00 86.25 81 LEU A N 1
ATOM 600 C CA . LEU A 1 81 ? 14.330 7.140 -6.273 1.00 86.25 81 LEU A CA 1
ATOM 601 C C . LEU A 1 81 ? 15.534 6.819 -5.385 1.00 86.25 81 LEU A C 1
ATOM 603 O O . LEU A 1 81 ? 16.386 7.681 -5.222 1.00 86.25 81 LEU A O 1
ATOM 607 N N . VAL A 1 82 ? 15.642 5.597 -4.849 1.00 85.38 82 VAL A N 1
ATOM 608 C CA . VAL A 1 82 ? 16.672 5.228 -3.854 1.00 85.38 82 VAL A CA 1
ATOM 609 C C . VAL A 1 82 ? 18.108 5.274 -4.384 1.00 85.38 82 VAL A C 1
ATOM 611 O O . VAL A 1 82 ? 19.043 5.451 -3.611 1.00 85.38 82 VAL A O 1
ATOM 614 N N . MET A 1 83 ? 18.293 5.170 -5.700 1.00 82.75 83 MET A N 1
ATOM 615 C CA . MET A 1 83 ? 19.601 5.260 -6.367 1.00 82.75 83 MET A CA 1
ATOM 616 C C . MET A 1 83 ? 19.765 6.559 -7.177 1.00 82.75 83 MET A C 1
ATOM 618 O O . MET A 1 83 ? 20.722 6.696 -7.937 1.00 82.75 83 MET A O 1
ATOM 622 N N . GLY A 1 84 ? 18.806 7.486 -7.087 1.00 76.81 84 GLY A N 1
ATOM 623 C CA . GLY A 1 84 ? 18.779 8.698 -7.899 1.00 76.81 84 GLY A CA 1
ATOM 624 C C . GLY A 1 84 ? 19.601 9.848 -7.304 1.00 76.81 84 GLY A C 1
ATOM 625 O O . GLY A 1 84 ? 19.927 9.848 -6.121 1.00 76.81 84 GLY A O 1
ATOM 626 N N . PRO A 1 85 ? 19.876 10.910 -8.080 1.00 72.12 85 PRO A N 1
ATOM 627 C CA . PRO A 1 85 ? 20.528 12.112 -7.548 1.00 72.12 85 PRO A CA 1
ATOM 628 C C . PRO A 1 85 ? 19.713 12.787 -6.431 1.00 72.12 85 PRO A C 1
ATOM 630 O O . PRO A 1 85 ? 20.258 13.550 -5.643 1.00 72.12 85 PRO A O 1
ATOM 633 N N . GLN A 1 86 ? 18.416 12.482 -6.348 1.00 69.19 86 GLN A N 1
ATOM 634 C CA . GLN A 1 86 ? 17.485 13.033 -5.369 1.00 69.19 86 GLN A CA 1
ATOM 635 C C . GLN A 1 86 ? 17.266 12.117 -4.149 1.00 69.19 86 GLN A C 1
ATOM 637 O O . GLN A 1 86 ? 16.378 12.392 -3.345 1.00 69.19 86 GLN A O 1
ATOM 642 N N . THR A 1 87 ? 18.043 11.036 -3.971 1.00 74.88 87 THR A N 1
ATOM 643 C CA . THR A 1 87 ? 17.856 10.090 -2.848 1.00 74.88 87 THR A CA 1
ATOM 644 C C . THR A 1 87 ? 17.816 10.794 -1.488 1.00 74.88 87 THR A C 1
ATOM 646 O O . THR A 1 87 ? 17.008 10.433 -0.639 1.00 74.88 87 THR A O 1
ATOM 649 N N . ALA A 1 88 ? 18.656 11.815 -1.280 1.00 73.50 88 ALA A N 1
ATOM 650 C CA . ALA A 1 88 ? 18.696 12.563 -0.022 1.00 73.50 88 ALA A CA 1
ATOM 651 C C . ALA A 1 88 ? 17.439 13.425 0.204 1.00 73.50 88 ALA A C 1
ATOM 653 O O . ALA A 1 88 ? 16.942 13.505 1.326 1.00 73.50 88 ALA A O 1
ATOM 654 N N . GLU A 1 89 ? 16.906 14.035 -0.860 1.00 66.69 89 GLU A N 1
ATOM 655 C CA . GLU A 1 89 ? 15.697 14.873 -0.819 1.00 66.69 89 GLU A CA 1
ATOM 656 C C . GLU A 1 89 ? 14.443 14.038 -0.541 1.00 66.69 89 GLU A C 1
ATOM 658 O O . GLU A 1 89 ? 13.524 14.487 0.140 1.00 66.69 89 GLU A O 1
ATOM 663 N N . TYR A 1 90 ? 14.433 12.793 -1.020 1.00 67.56 90 TYR A N 1
ATOM 664 C CA . TYR A 1 90 ? 13.341 11.842 -0.833 1.00 67.56 90 TYR A CA 1
ATOM 665 C C . TYR A 1 90 ? 13.700 10.722 0.147 1.00 67.56 90 TYR A C 1
ATOM 667 O O . TYR A 1 90 ? 13.165 9.614 0.044 1.00 67.56 90 TYR A O 1
ATOM 675 N N . ALA A 1 91 ? 14.590 10.992 1.108 1.00 72.31 91 ALA A N 1
ATOM 676 C CA . ALA A 1 91 ? 14.862 10.064 2.197 1.00 72.31 91 ALA A CA 1
ATOM 677 C C . ALA A 1 91 ? 13.546 9.795 2.941 1.00 72.31 91 ALA A C 1
ATOM 679 O O . ALA A 1 91 ? 12.972 10.689 3.562 1.00 72.31 91 ALA A O 1
ATOM 680 N N . GLN A 1 92 ? 13.030 8.568 2.841 1.00 74.12 92 GLN A N 1
ATOM 681 C CA . GLN A 1 92 ? 11.638 8.283 3.207 1.00 74.12 92 GLN A CA 1
ATOM 682 C C . GLN A 1 92 ? 11.322 8.580 4.670 1.00 74.12 92 GLN A C 1
ATOM 684 O O . GLN A 1 92 ? 10.238 9.065 4.972 1.00 74.12 92 GLN A O 1
ATOM 689 N N . VAL A 1 93 ? 12.294 8.393 5.563 1.00 76.31 93 VAL A N 1
ATOM 690 C CA . VAL A 1 93 ? 12.154 8.749 6.979 1.00 76.31 93 VAL A CA 1
ATOM 691 C C . VAL A 1 93 ? 11.845 10.242 7.161 1.00 76.31 93 VAL A C 1
ATOM 693 O O . VAL A 1 93 ? 11.000 10.584 7.982 1.00 76.31 93 VAL A O 1
ATOM 696 N N . HIS A 1 94 ? 12.441 11.139 6.368 1.00 78.50 94 HIS A N 1
ATOM 697 C CA . HIS A 1 94 ? 12.130 12.572 6.441 1.00 78.50 94 HIS A CA 1
ATOM 698 C C . HIS A 1 94 ? 10.716 12.877 5.936 1.00 78.50 94 HIS A C 1
ATOM 700 O O . HIS A 1 94 ? 10.026 13.708 6.518 1.00 78.50 94 HIS A O 1
ATOM 706 N N . LEU A 1 95 ? 10.248 12.176 4.897 1.00 76.69 95 LEU A N 1
ATOM 707 C CA . LEU A 1 95 ? 8.871 12.328 4.416 1.00 76.69 95 LEU A CA 1
ATOM 708 C C . LEU A 1 95 ? 7.848 11.841 5.449 1.00 76.69 95 LEU A C 1
ATOM 710 O O . LEU A 1 95 ? 6.812 12.478 5.615 1.00 76.69 95 LEU A O 1
ATOM 714 N N . TRP A 1 96 ? 8.145 10.755 6.172 1.00 81.19 96 TRP A N 1
ATOM 715 C CA . TRP A 1 96 ? 7.313 10.284 7.288 1.00 81.19 96 TRP A CA 1
ATOM 716 C C . TRP A 1 96 ? 7.243 11.324 8.400 1.00 81.19 96 TRP A C 1
ATOM 718 O O . TRP A 1 96 ? 6.160 11.639 8.886 1.00 81.19 96 TRP A O 1
ATOM 728 N N . GLN A 1 97 ? 8.399 11.862 8.793 1.00 82.69 97 GLN A N 1
ATOM 729 C CA . GLN A 1 97 ? 8.494 12.882 9.834 1.00 82.69 97 GLN A CA 1
ATOM 730 C C . GLN A 1 97 ? 7.728 14.148 9.449 1.00 82.69 97 GLN A C 1
ATOM 732 O O . GLN A 1 97 ? 7.009 14.685 10.285 1.00 82.69 97 GLN A O 1
ATOM 737 N N . ALA A 1 98 ? 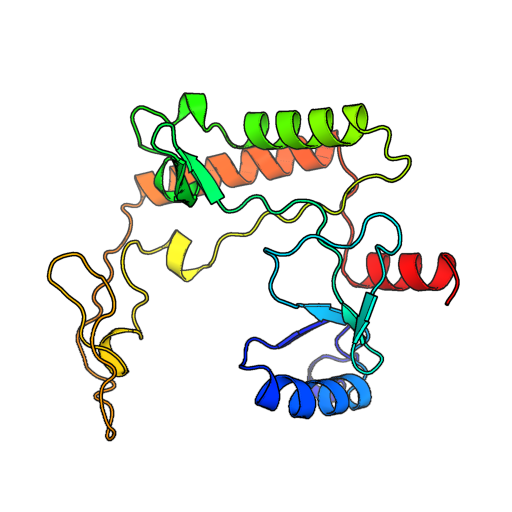7.826 14.584 8.190 1.00 81.81 98 ALA A N 1
ATOM 738 C CA . ALA A 1 98 ? 7.073 15.723 7.680 1.00 81.81 98 ALA A CA 1
ATOM 739 C C . ALA A 1 98 ? 5.558 15.467 7.713 1.00 81.81 98 ALA A C 1
ATOM 741 O O . ALA A 1 98 ? 4.830 16.267 8.287 1.00 81.81 98 ALA A O 1
ATOM 742 N N . GLN A 1 99 ? 5.082 14.321 7.206 1.00 79.94 99 GLN A N 1
ATOM 743 C CA . GLN A 1 99 ? 3.649 13.982 7.238 1.00 79.94 99 GLN A CA 1
ATOM 744 C C . GLN A 1 99 ? 3.100 13.896 8.669 1.00 79.94 99 GLN A C 1
ATOM 746 O O . GLN A 1 99 ? 1.990 14.349 8.939 1.00 79.94 99 GLN A O 1
ATOM 751 N N . LEU A 1 100 ? 3.880 13.351 9.606 1.00 82.25 100 LEU A N 1
ATOM 752 C CA . LEU A 1 100 ? 3.510 13.306 11.021 1.00 82.25 100 LEU A CA 1
ATOM 753 C C . LEU A 1 100 ? 3.500 14.688 11.676 1.00 82.25 100 LEU A C 1
ATOM 755 O O . LEU A 1 100 ? 2.595 14.981 12.456 1.00 82.25 100 LEU A O 1
ATOM 759 N N . ALA A 1 101 ? 4.481 15.536 11.369 1.00 85.25 101 ALA A N 1
ATOM 760 C CA . ALA A 1 101 ? 4.513 16.910 11.853 1.00 85.25 101 ALA A CA 1
ATOM 761 C C . ALA A 1 101 ? 3.315 17.707 11.315 1.00 85.25 101 ALA A C 1
ATOM 763 O O . ALA A 1 101 ? 2.658 18.406 12.084 1.00 85.25 101 ALA A O 1
ATOM 764 N N . ASP A 1 102 ? 2.974 17.539 10.037 1.00 84.25 102 ASP A N 1
ATOM 765 C CA . ASP A 1 102 ? 1.806 18.163 9.412 1.00 84.25 102 ASP A CA 1
ATOM 766 C C . ASP A 1 102 ? 0.496 17.666 10.040 1.00 84.25 102 ASP A C 1
ATOM 768 O O . ASP A 1 102 ? -0.422 18.456 10.268 1.00 84.25 102 ASP A O 1
ATOM 772 N N . TRP A 1 103 ? 0.399 16.373 10.364 1.00 83.50 103 TRP A N 1
ATOM 773 C CA . TRP A 1 103 ? -0.743 15.803 11.086 1.00 83.50 103 TRP A CA 1
ATOM 774 C C . TRP A 1 103 ? -0.910 16.431 12.476 1.00 83.50 103 TRP A C 1
ATOM 776 O O . TRP A 1 103 ? -2.005 16.837 12.862 1.00 83.50 103 TRP A O 1
ATOM 786 N N . GLN A 1 104 ? 0.190 16.560 13.221 1.00 83.69 104 GLN A N 1
ATOM 787 C CA . GLN A 1 104 ? 0.193 17.196 14.540 1.00 83.69 104 GLN A CA 1
ATOM 788 C C . GLN A 1 104 ? -0.146 18.689 14.455 1.00 83.69 104 GLN A C 1
ATOM 790 O O . GLN A 1 104 ? -0.914 19.193 15.273 1.00 83.69 104 GLN A O 1
ATOM 795 N N . ALA A 1 105 ? 0.385 19.394 13.453 1.00 86.69 105 ALA A N 1
ATOM 796 C CA . ALA A 1 105 ? 0.133 20.816 13.232 1.00 86.69 105 ALA A CA 1
ATOM 797 C C . ALA A 1 105 ? -1.338 21.112 12.902 1.00 86.69 105 ALA A C 1
ATOM 799 O O . ALA A 1 105 ? -1.844 22.177 13.253 1.00 86.69 105 ALA A O 1
ATOM 800 N N . GLN A 1 106 ? -2.042 20.161 12.284 1.00 85.00 106 GLN A N 1
ATOM 801 C CA . GLN A 1 106 ? -3.484 20.248 12.038 1.00 85.00 106 GLN A CA 1
ATOM 802 C C . GLN A 1 106 ? -4.333 20.087 13.313 1.00 85.00 106 GLN A C 1
ATOM 804 O O . GLN A 1 106 ? -5.542 20.308 13.276 1.00 85.00 106 GLN A O 1
ATOM 809 N N . GLY A 1 107 ? -3.719 19.758 14.457 1.00 81.38 107 GLY A N 1
ATOM 810 C CA . GLY A 1 107 ? -4.396 19.691 15.753 1.00 81.38 107 GLY A CA 1
ATOM 811 C C . GLY A 1 107 ? -5.248 18.438 15.946 1.00 81.38 107 GLY A C 1
ATOM 812 O O . GLY A 1 107 ? -6.118 18.416 16.819 1.00 81.38 107 GLY A O 1
ATOM 813 N N . TYR A 1 108 ? -5.018 17.394 15.148 1.00 79.81 108 TYR A N 1
ATOM 814 C CA . TYR A 1 108 ? -5.707 16.122 15.316 1.00 79.81 108 TYR A CA 1
ATOM 815 C C . TYR A 1 108 ? -5.304 15.459 16.634 1.00 79.81 108 TYR A C 1
ATOM 817 O O . TYR A 1 108 ? -4.125 15.323 16.959 1.00 79.81 108 TYR A O 1
ATOM 825 N N . LEU A 1 109 ? -6.309 15.047 17.407 1.00 73.19 109 LEU A N 1
ATOM 826 C CA . LEU A 1 109 ? -6.114 14.465 18.737 1.00 73.19 109 LEU A CA 1
ATOM 827 C C . LEU A 1 109 ? -5.784 12.965 18.691 1.00 73.19 109 LEU A C 1
ATOM 829 O O . LEU A 1 109 ? -5.333 12.409 19.691 1.00 73.19 109 LEU A O 1
ATOM 833 N N . CYS A 1 110 ? -6.017 12.306 17.553 1.00 74.38 110 CYS A N 1
ATOM 834 C CA . CYS A 1 110 ? -5.700 10.897 17.349 1.00 74.38 110 CYS A CA 1
ATOM 835 C C . CYS A 1 110 ? -4.358 10.724 16.616 1.00 74.38 110 CYS A C 1
ATOM 837 O O . CYS A 1 110 ? -4.038 11.513 15.725 1.00 74.38 110 CYS A O 1
ATOM 839 N N . PRO A 1 111 ? -3.565 9.690 16.947 1.00 78.38 111 PRO A N 1
ATOM 840 C CA . PRO A 1 111 ? -2.447 9.268 16.106 1.00 78.38 111 PRO A CA 1
ATOM 841 C C . PRO A 1 111 ? -2.942 8.747 14.743 1.00 78.38 111 PRO A C 1
ATOM 843 O O . PRO A 1 111 ? -3.964 8.058 14.716 1.00 78.38 111 PRO A O 1
ATOM 846 N N . PRO A 1 112 ? -2.222 9.008 13.635 1.00 84.06 112 PRO A N 1
ATOM 847 C CA . PRO A 1 112 ? -2.615 8.517 12.319 1.00 84.06 112 PRO A CA 1
ATOM 848 C C . PRO A 1 112 ? -2.279 7.034 12.130 1.00 84.06 112 PRO A C 1
ATOM 850 O O . PRO A 1 112 ? -1.232 6.545 12.566 1.00 84.06 112 PRO A O 1
ATOM 853 N N . PHE A 1 113 ? -3.117 6.326 11.376 1.00 83.44 113 PHE A N 1
ATOM 854 C CA . PHE A 1 113 ? -2.795 5.028 10.798 1.00 83.44 113 PHE A CA 1
ATOM 855 C C . PHE A 1 113 ? -1.897 5.207 9.574 1.00 83.44 113 PHE A C 1
ATOM 857 O O . PHE A 1 113 ? -2.344 5.579 8.487 1.00 83.44 113 PHE A O 1
ATOM 864 N N . ILE A 1 114 ? -0.614 4.902 9.745 1.00 81.44 114 ILE A N 1
ATOM 865 C CA . ILE A 1 114 ? 0.382 4.991 8.679 1.00 81.44 114 ILE A CA 1
ATOM 866 C C . ILE A 1 114 ? 0.540 3.639 7.985 1.00 81.44 114 ILE A C 1
ATOM 868 O O . ILE A 1 114 ? 0.799 2.618 8.624 1.00 81.44 114 ILE A O 1
ATOM 872 N N . LEU A 1 115 ? 0.450 3.640 6.655 1.00 81.38 115 LEU A N 1
ATOM 873 C CA . LEU A 1 115 ? 0.777 2.494 5.818 1.00 81.38 115 LEU A CA 1
ATOM 874 C C . LEU A 1 115 ? 2.031 2.765 4.993 1.00 81.38 115 LEU A C 1
ATOM 876 O O . LEU A 1 115 ? 2.049 3.651 4.144 1.00 81.38 115 LEU A O 1
ATOM 880 N N . ALA A 1 116 ? 3.021 1.895 5.140 1.00 80.81 116 ALA A N 1
ATOM 881 C CA . ALA A 1 116 ? 4.156 1.807 4.237 1.00 80.81 116 ALA A CA 1
ATOM 882 C C . ALA A 1 116 ? 4.119 0.458 3.532 1.00 80.81 116 ALA A C 1
ATOM 884 O O . ALA A 1 116 ? 4.187 -0.585 4.181 1.00 80.81 116 ALA A O 1
ATOM 885 N N . HIS A 1 117 ? 3.964 0.458 2.211 1.00 80.56 117 HIS A N 1
ATOM 886 C CA . HIS A 1 117 ? 3.949 -0.784 1.450 1.00 80.56 117 HIS A CA 1
ATOM 887 C C . HIS A 1 117 ? 4.838 -0.692 0.220 1.00 80.56 117 HIS A C 1
ATOM 889 O O . HIS A 1 117 ? 4.968 0.366 -0.389 1.00 80.56 117 HIS A O 1
ATOM 895 N N . ILE A 1 118 ? 5.389 -1.838 -0.167 1.00 81.75 118 ILE A N 1
ATOM 896 C CA . ILE A 1 118 ? 6.026 -2.066 -1.460 1.00 81.75 118 ILE A CA 1
ATOM 897 C C . ILE A 1 118 ? 5.325 -3.274 -2.070 1.00 81.75 118 ILE A C 1
ATOM 899 O O . ILE A 1 118 ? 5.107 -4.282 -1.398 1.00 81.75 118 ILE A O 1
ATOM 903 N N . HIS A 1 119 ? 4.947 -3.186 -3.341 1.00 81.31 119 HIS A N 1
ATOM 904 C CA . HIS A 1 119 ? 4.501 -4.371 -4.064 1.00 81.31 119 HIS A CA 1
ATOM 905 C C . HIS A 1 119 ? 5.704 -5.288 -4.307 1.00 81.31 119 HIS A C 1
ATOM 907 O O . HIS A 1 119 ? 6.704 -4.824 -4.841 1.00 81.31 119 HIS A O 1
ATOM 913 N N . GLU A 1 120 ? 5.600 -6.579 -3.989 1.00 83.94 120 GLU A N 1
ATOM 914 C CA . GLU A 1 120 ? 6.696 -7.546 -4.178 1.00 83.94 120 GLU A CA 1
ATOM 915 C C . GLU A 1 120 ? 7.267 -7.514 -5.605 1.00 83.94 120 GLU A C 1
ATOM 917 O O . GLU A 1 120 ? 8.475 -7.407 -5.799 1.00 83.94 120 GLU A O 1
ATOM 922 N N . ASN A 1 121 ? 6.399 -7.478 -6.623 1.00 86.25 121 ASN A N 1
ATOM 923 C CA . ASN A 1 121 ? 6.843 -7.330 -8.010 1.00 86.25 121 ASN A CA 1
ATOM 924 C C . ASN A 1 121 ? 7.687 -6.062 -8.220 1.00 86.25 121 ASN A C 1
ATOM 926 O O . ASN A 1 121 ? 8.672 -6.091 -8.945 1.00 86.25 121 ASN A O 1
ATOM 930 N N . ASN A 1 122 ? 7.336 -4.957 -7.563 1.00 88.19 122 ASN A N 1
ATOM 931 C CA . ASN A 1 122 ? 8.053 -3.692 -7.689 1.00 88.19 122 ASN A CA 1
ATOM 932 C C . ASN A 1 122 ? 9.387 -3.691 -6.935 1.00 88.19 122 ASN A C 1
ATOM 934 O O . ASN A 1 122 ? 10.249 -2.884 -7.275 1.00 88.19 122 ASN A O 1
ATOM 938 N N . PHE A 1 123 ? 9.566 -4.573 -5.947 1.00 91.75 123 PHE A N 1
ATOM 939 C CA . PHE A 1 123 ? 10.856 -4.791 -5.294 1.00 91.75 123 PHE A CA 1
ATOM 940 C C . PHE A 1 123 ? 11.843 -5.460 -6.257 1.00 91.75 123 PHE A C 1
ATOM 942 O O . PHE A 1 123 ? 12.977 -5.015 -6.388 1.00 91.75 123 PHE A O 1
ATOM 949 N N . TYR A 1 124 ? 11.398 -6.472 -7.004 1.00 91.88 124 TYR A N 1
ATOM 950 C CA . TYR A 1 124 ? 12.270 -7.197 -7.933 1.00 91.88 124 TYR A CA 1
ATOM 951 C C . TYR A 1 124 ? 12.363 -6.568 -9.325 1.00 91.88 124 TYR A C 1
ATOM 953 O O . TYR A 1 124 ? 13.344 -6.795 -10.033 1.00 91.88 124 TYR A O 1
ATOM 961 N N . ARG A 1 125 ? 11.345 -5.817 -9.756 1.00 90.88 125 ARG A N 1
ATOM 962 C CA . ARG A 1 125 ? 11.200 -5.331 -11.135 1.00 90.88 125 ARG A CA 1
ATOM 963 C C . ARG A 1 125 ? 10.803 -3.859 -11.200 1.00 90.88 125 ARG A C 1
ATOM 965 O O . ARG A 1 125 ? 10.239 -3.287 -10.266 1.00 90.88 125 ARG A O 1
ATOM 972 N N . ARG A 1 126 ? 11.089 -3.242 -12.343 1.00 87.81 126 ARG A N 1
ATOM 973 C CA . ARG A 1 126 ? 10.679 -1.877 -12.702 1.00 87.81 126 ARG A CA 1
ATOM 974 C C . ARG A 1 126 ? 10.069 -1.846 -14.104 1.00 87.81 126 ARG A C 1
ATOM 976 O O . ARG A 1 126 ? 10.395 -2.689 -14.941 1.00 87.81 126 ARG A O 1
ATOM 983 N N . GLY A 1 127 ? 9.236 -0.842 -14.362 1.00 83.81 127 GLY A N 1
ATOM 984 C CA . GLY A 1 127 ? 8.477 -0.701 -15.609 1.00 83.81 127 GLY A CA 1
ATOM 985 C C . GLY A 1 127 ? 7.034 -1.189 -15.473 1.00 83.81 127 GLY A C 1
ATOM 986 O O . GLY A 1 127 ? 6.487 -1.213 -14.368 1.00 83.81 127 GLY A O 1
ATOM 987 N N . SER A 1 128 ? 6.423 -1.546 -16.605 1.00 82.50 128 SER A N 1
ATOM 988 C CA . SER A 1 128 ? 5.065 -2.105 -16.665 1.00 82.50 128 SER A CA 1
ATOM 989 C C . SER A 1 128 ? 4.969 -3.414 -15.883 1.00 82.50 128 SER A C 1
ATOM 991 O O . SER A 1 128 ? 5.968 -4.099 -15.665 1.00 82.50 128 SER A O 1
ATOM 993 N N . VAL A 1 129 ? 3.771 -3.753 -15.412 1.00 84.00 129 VAL A N 1
ATOM 994 C CA . VAL A 1 129 ? 3.560 -4.994 -14.675 1.00 84.00 129 VAL A CA 1
ATOM 995 C C . VAL A 1 129 ? 3.556 -6.159 -15.663 1.00 84.00 129 VAL A C 1
ATOM 997 O O . VAL A 1 129 ? 2.986 -6.039 -16.741 1.00 84.00 129 VAL A O 1
ATOM 1000 N N . ALA A 1 130 ? 4.169 -7.288 -15.301 1.00 81.56 130 ALA A N 1
ATOM 1001 C CA . ALA A 1 130 ? 4.455 -8.376 -16.242 1.00 81.56 130 ALA A CA 1
ATOM 1002 C C . ALA A 1 130 ? 3.227 -8.881 -17.023 1.00 81.56 130 ALA A C 1
ATOM 1004 O O . ALA A 1 130 ? 3.335 -9.216 -18.195 1.00 81.56 130 ALA A O 1
ATOM 1005 N N . TRP A 1 131 ? 2.050 -8.896 -16.393 1.00 86.62 131 TRP A N 1
ATOM 1006 C CA . TRP A 1 131 ? 0.807 -9.360 -17.016 1.00 86.62 131 TRP A CA 1
ATOM 1007 C C . TRP A 1 131 ? 0.102 -8.308 -17.879 1.00 86.62 131 TRP A C 1
ATOM 1009 O O . TRP A 1 131 ? -0.929 -8.606 -18.478 1.00 86.62 131 TRP A O 1
ATOM 1019 N N . ASP A 1 132 ? 0.590 -7.067 -17.923 1.00 89.38 132 ASP A N 1
ATOM 1020 C CA . ASP A 1 132 ? -0.056 -6.004 -18.691 1.00 89.38 132 ASP A CA 1
ATOM 1021 C C . ASP A 1 132 ? -0.044 -6.317 -20.193 1.00 89.38 132 ASP A C 1
ATOM 1023 O O . ASP A 1 132 ? -1.041 -6.053 -20.864 1.00 89.38 132 ASP A O 1
ATOM 1027 N N . SER A 1 133 ? 1.022 -6.950 -20.699 1.00 90.12 133 SER A N 1
ATOM 1028 C CA . SER A 1 133 ? 1.163 -7.338 -22.110 1.00 90.12 133 SER A CA 1
ATOM 1029 C C . SER A 1 133 ? 0.178 -8.425 -22.555 1.00 90.12 133 SER A C 1
ATOM 1031 O O . SER A 1 133 ? -0.068 -8.564 -23.751 1.00 90.12 133 SER A O 1
ATOM 1033 N N . TYR A 1 134 ? -0.446 -9.153 -21.621 1.00 93.44 134 TYR A N 1
ATOM 1034 C CA . TYR A 1 134 ? -1.493 -10.133 -21.944 1.00 93.44 134 TYR A CA 1
ATOM 1035 C C . TYR A 1 134 ? -2.810 -9.455 -22.326 1.00 93.44 134 TYR A C 1
ATOM 1037 O O . TYR A 1 134 ? -3.589 -10.004 -23.102 1.00 93.44 134 TYR A O 1
ATOM 1045 N N . TYR A 1 135 ? -3.071 -8.270 -21.765 1.00 92.12 135 TYR A N 1
ATOM 1046 C CA . TYR A 1 135 ? -4.370 -7.597 -21.849 1.00 92.12 135 TYR A CA 1
ATOM 1047 C C . TYR A 1 135 ? -4.316 -6.249 -22.569 1.00 92.12 135 TYR A C 1
ATOM 1049 O O . TYR A 1 135 ? -5.365 -5.727 -22.937 1.00 92.12 135 TYR A O 1
ATOM 1057 N N . TYR A 1 136 ? -3.131 -5.667 -22.756 1.00 93.50 136 TYR A N 1
ATOM 1058 C CA . TYR A 1 136 ? -2.940 -4.349 -23.355 1.00 93.50 136 TYR A CA 1
ATOM 1059 C C . TYR A 1 136 ? -1.722 -4.337 -24.276 1.00 93.50 136 TYR A C 1
ATOM 1061 O O . TYR A 1 136 ? -0.717 -4.996 -24.024 1.00 93.50 136 TYR A O 1
ATOM 1069 N N . GLN A 1 137 ? -1.782 -3.505 -25.312 1.00 91.38 137 GLN A N 1
ATOM 1070 C CA . GLN A 1 137 ? -0.590 -3.084 -26.040 1.00 91.38 137 GLN A CA 1
ATOM 1071 C C . GLN A 1 137 ? 0.291 -2.210 -25.140 1.00 91.38 137 GLN A C 1
ATOM 1073 O O . GLN A 1 137 ? -0.209 -1.299 -24.471 1.00 91.38 137 GLN A O 1
ATOM 1078 N N . ILE A 1 138 ? 1.598 -2.468 -25.166 1.00 89.00 138 ILE A N 1
ATOM 1079 C CA . ILE A 1 138 ? 2.612 -1.705 -24.434 1.00 89.00 138 ILE A CA 1
ATOM 1080 C C . ILE A 1 138 ? 3.417 -0.878 -25.439 1.00 89.00 138 ILE A C 1
ATOM 1082 O O . ILE A 1 138 ? 3.938 -1.428 -26.409 1.00 89.00 138 ILE A O 1
ATOM 1086 N N . ASP A 1 139 ? 3.483 0.438 -25.242 1.00 86.25 139 ASP A N 1
ATOM 1087 C CA . ASP A 1 139 ? 4.272 1.319 -26.108 1.00 86.25 139 ASP A CA 1
ATOM 1088 C C . ASP A 1 139 ? 5.789 1.192 -25.848 1.00 86.25 139 ASP A C 1
ATOM 1090 O O . ASP A 1 139 ? 6.242 0.505 -24.929 1.00 86.25 139 ASP A O 1
ATOM 1094 N N . ALA A 1 140 ? 6.601 1.892 -26.647 1.00 80.56 140 ALA A N 1
ATOM 1095 C CA . ALA A 1 140 ? 8.061 1.903 -26.499 1.00 80.56 140 ALA A CA 1
ATOM 1096 C C . ALA A 1 140 ? 8.552 2.482 -25.154 1.00 80.56 140 ALA A C 1
ATOM 1098 O O . ALA A 1 140 ? 9.722 2.327 -24.805 1.00 80.56 140 ALA A O 1
ATOM 1099 N N . HIS A 1 141 ? 7.677 3.153 -24.405 1.00 75.81 141 HIS A N 1
ATOM 1100 C CA . HIS A 1 141 ? 7.949 3.731 -23.094 1.00 75.81 141 HIS A CA 1
ATOM 1101 C C . HIS A 1 141 ? 7.410 2.863 -21.946 1.00 75.81 141 HIS A C 1
ATOM 1103 O O . HIS A 1 141 ? 7.560 3.236 -20.782 1.00 75.81 141 HIS A O 1
ATOM 1109 N N . GLY A 1 142 ? 6.818 1.702 -22.244 1.00 77.75 142 GLY A N 1
ATOM 1110 C CA . GLY A 1 142 ? 6.262 0.801 -21.241 1.00 77.75 142 GLY A CA 1
ATOM 1111 C C . GLY A 1 142 ? 4.857 1.181 -20.762 1.00 77.75 142 GLY A C 1
ATOM 1112 O O . GLY A 1 142 ? 4.422 0.674 -19.731 1.00 77.75 142 GLY A O 1
ATOM 1113 N N . ASN A 1 143 ? 4.135 2.065 -21.455 1.00 83.69 143 ASN A N 1
ATOM 1114 C CA . ASN A 1 143 ? 2.781 2.456 -21.063 1.00 83.69 143 ASN A CA 1
ATOM 1115 C C . ASN A 1 143 ? 1.722 1.565 -21.713 1.00 83.69 143 ASN A C 1
ATOM 1117 O O . ASN A 1 143 ? 1.834 1.178 -22.877 1.00 83.69 143 ASN A O 1
ATOM 1121 N N . LYS A 1 144 ? 0.640 1.308 -20.969 1.00 88.56 144 LYS A N 1
ATOM 1122 C CA . LYS A 1 144 ? -0.567 0.663 -21.499 1.00 88.56 144 LYS A CA 1
ATOM 1123 C C . LYS A 1 144 ? -1.246 1.592 -22.493 1.00 88.56 144 LYS A C 1
ATOM 1125 O O . LYS A 1 144 ? -1.484 2.757 -22.179 1.00 88.56 144 LYS A O 1
ATOM 1130 N N . THR A 1 145 ? -1.621 1.056 -23.644 1.00 88.88 145 THR A N 1
ATOM 1131 C CA . THR A 1 145 ? -2.346 1.799 -24.678 1.00 88.88 145 THR A CA 1
ATOM 1132 C C . THR A 1 145 ? -3.694 1.142 -24.963 1.00 88.88 145 THR A C 1
ATOM 1134 O O . THR A 1 145 ? -4.658 1.363 -24.233 1.00 88.88 145 THR A O 1
ATOM 1137 N N . THR A 1 146 ? -3.779 0.312 -25.996 1.00 92.62 146 THR A N 1
ATOM 1138 C CA . THR A 1 146 ? -5.034 -0.289 -26.454 1.00 92.62 146 THR A CA 1
ATOM 1139 C C . THR A 1 146 ? -5.307 -1.604 -25.719 1.00 92.62 146 THR A C 1
ATOM 1141 O O . THR A 1 146 ? -4.422 -2.464 -25.705 1.00 92.62 146 THR A O 1
ATOM 1144 N N . PRO A 1 147 ? -6.508 -1.816 -25.145 1.00 94.44 147 PRO A N 1
ATOM 1145 C CA . PRO A 1 147 ? -6.916 -3.127 -24.643 1.00 94.44 147 PRO A CA 1
ATOM 1146 C C . PRO A 1 147 ? -6.944 -4.176 -25.765 1.00 94.44 147 PRO A C 1
ATOM 1148 O O . PRO A 1 147 ? -7.427 -3.904 -26.865 1.00 94.44 147 PRO A O 1
ATOM 1151 N N . LEU A 1 148 ? -6.453 -5.379 -25.485 1.00 92.81 148 LEU A N 1
ATOM 1152 C CA . LEU A 1 148 ? -6.496 -6.526 -26.392 1.00 92.81 148 LEU A CA 1
ATOM 1153 C C . LEU A 1 148 ? -7.835 -7.268 -26.268 1.00 92.81 148 LEU A C 1
ATOM 1155 O O . LEU A 1 148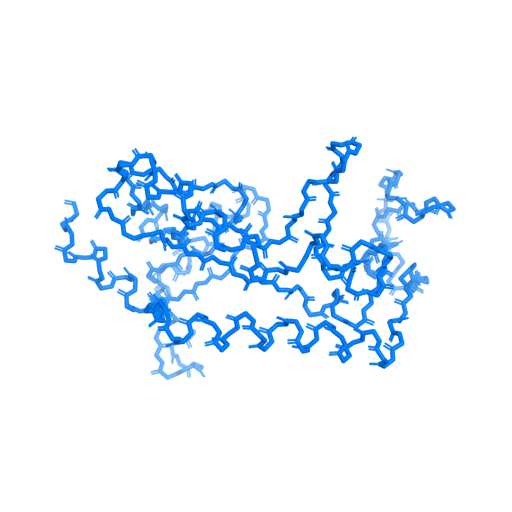 ? -8.500 -7.220 -25.232 1.00 92.81 148 LEU A O 1
ATOM 1159 N N . ALA A 1 149 ? -8.223 -7.975 -27.328 1.00 94.38 149 ALA A N 1
ATOM 1160 C CA . ALA A 1 149 ? -9.387 -8.857 -27.325 1.00 94.38 149 ALA A CA 1
ATOM 1161 C C . ALA A 1 149 ? -8.962 -10.312 -27.052 1.00 94.38 149 ALA A C 1
ATOM 1163 O O . ALA A 1 149 ? -7.864 -10.704 -27.451 1.00 94.38 149 ALA A O 1
ATOM 1164 N N . PRO A 1 150 ? -9.813 -11.130 -26.405 1.00 93.38 150 PRO A N 1
ATOM 1165 C CA . PRO A 1 150 ? -9.539 -12.553 -26.235 1.00 93.38 150 PRO A CA 1
ATOM 1166 C C . PRO A 1 150 ? -9.494 -13.295 -27.591 1.00 93.38 150 PRO A C 1
ATOM 1168 O O . PRO A 1 150 ? -10.173 -12.878 -28.534 1.00 93.38 150 PRO A O 1
ATOM 1171 N N . PRO A 1 151 ? -8.779 -14.435 -27.686 1.00 94.38 151 PRO A N 1
ATOM 1172 C CA . PRO A 1 151 ? -8.022 -15.085 -26.612 1.00 94.38 151 PRO A CA 1
ATOM 1173 C C . PRO A 1 151 ? -6.715 -14.346 -26.288 1.00 94.38 151 PRO A C 1
ATOM 1175 O O . PRO A 1 151 ? -5.995 -13.918 -27.184 1.00 94.38 151 PRO A O 1
ATOM 1178 N N . PHE A 1 152 ? -6.412 -14.206 -24.995 1.00 95.12 152 PHE A N 1
ATOM 1179 C CA . PHE A 1 152 ? -5.202 -13.525 -24.530 1.00 95.12 152 PHE A CA 1
ATOM 1180 C C . PHE A 1 152 ? -3.967 -14.418 -24.685 1.00 95.12 152 PHE A C 1
ATOM 1182 O O . PHE A 1 152 ? -4.009 -15.602 -24.340 1.00 95.12 152 PHE A O 1
ATOM 1189 N N . ASP A 1 153 ? -2.864 -13.840 -25.159 1.00 91.56 153 ASP A N 1
ATOM 1190 C CA . ASP A 1 153 ? -1.570 -14.517 -25.231 1.00 91.56 153 ASP A CA 1
ATOM 1191 C C . ASP A 1 153 ? -0.883 -14.483 -23.861 1.00 91.56 153 ASP A C 1
ATOM 1193 O O . ASP A 1 153 ? -0.224 -13.512 -23.495 1.00 91.56 153 ASP A O 1
ATOM 1197 N N . LEU A 1 154 ? -1.032 -15.567 -23.095 1.00 90.75 154 LEU A N 1
ATOM 1198 C CA . LEU A 1 154 ? -0.386 -15.729 -21.787 1.00 90.75 154 LEU A CA 1
ATOM 1199 C C . LEU A 1 154 ? 1.129 -15.981 -21.885 1.00 90.75 154 LEU A C 1
ATOM 1201 O O . LEU A 1 154 ? 1.782 -16.143 -20.856 1.00 90.75 154 LEU A O 1
ATOM 1205 N N . SER A 1 155 ? 1.677 -16.053 -23.102 1.00 92.38 155 SER A N 1
ATOM 1206 C CA . SER A 1 155 ? 3.111 -16.163 -23.374 1.00 92.38 155 SER A CA 1
ATOM 1207 C C . SER A 1 155 ? 3.736 -14.860 -23.880 1.00 92.38 155 SER A C 1
ATOM 1209 O O . SER A 1 155 ? 4.919 -14.857 -24.228 1.00 92.38 155 SER A O 1
ATOM 1211 N N . ALA A 1 156 ? 2.978 -13.753 -23.898 1.00 89.81 156 ALA A N 1
ATOM 1212 C CA . ALA A 1 156 ? 3.503 -12.467 -24.339 1.00 89.81 156 ALA A CA 1
ATOM 1213 C C . ALA A 1 156 ? 4.745 -12.070 -23.514 1.00 89.81 156 ALA A C 1
ATOM 1215 O O . ALA A 1 156 ? 4.795 -12.332 -22.307 1.00 89.81 156 ALA A O 1
ATOM 1216 N N . PRO A 1 157 ? 5.754 -11.424 -24.128 1.00 88.81 157 PRO A N 1
ATOM 1217 C CA . PRO A 1 157 ? 6.953 -11.012 -23.414 1.00 88.81 157 PRO A CA 1
ATOM 1218 C C . PRO A 1 157 ? 6.632 -10.123 -22.211 1.00 88.81 157 PRO A C 1
ATOM 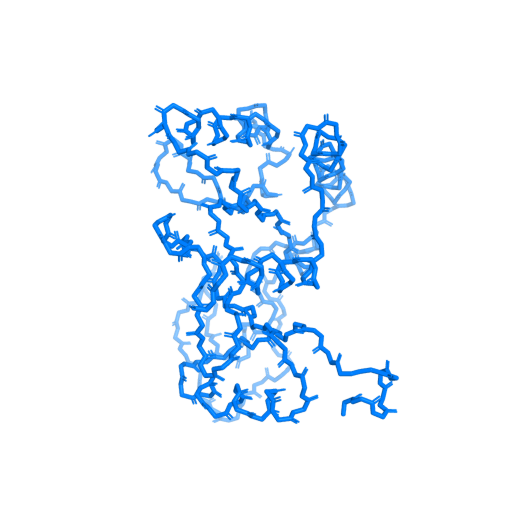1220 O O . PRO A 1 157 ? 5.772 -9.240 -22.284 1.00 88.81 157 PRO A O 1
ATOM 1223 N N . ASP A 1 158 ? 7.359 -10.343 -21.117 1.00 88.25 158 ASP A N 1
ATOM 1224 C CA . ASP A 1 158 ? 7.305 -9.496 -19.930 1.00 88.25 158 ASP A CA 1
ATOM 1225 C C . ASP A 1 158 ? 7.956 -8.135 -20.252 1.00 88.25 158 ASP A C 1
ATOM 1227 O O . ASP A 1 158 ? 9.157 -8.092 -20.535 1.00 88.25 158 ASP A O 1
ATOM 1231 N N . PRO A 1 159 ? 7.196 -7.023 -20.230 1.00 87.06 159 PRO A N 1
ATOM 1232 C CA . PRO A 1 159 ? 7.716 -5.696 -20.553 1.00 87.06 159 PRO A CA 1
ATOM 1233 C C . PRO A 1 159 ? 8.547 -5.078 -19.415 1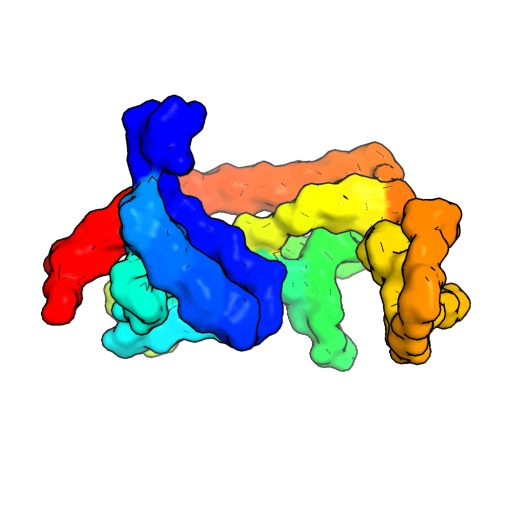.00 87.06 159 PRO A C 1
ATOM 1235 O O . PRO A 1 159 ? 9.093 -3.984 -19.572 1.00 87.06 159 PRO A O 1
ATOM 1238 N N . SER A 1 160 ? 8.609 -5.720 -18.246 1.00 89.31 160 SER A N 1
ATOM 1239 C CA . SER A 1 160 ? 9.361 -5.231 -17.094 1.00 89.31 160 SER A CA 1
ATOM 1240 C C . SER A 1 160 ? 10.848 -5.572 -17.184 1.00 89.31 160 SER A C 1
ATOM 1242 O O . SER A 1 160 ? 11.283 -6.474 -17.897 1.00 89.31 160 SER A O 1
ATOM 1244 N N . THR A 1 161 ? 11.654 -4.867 -16.394 1.00 90.44 161 THR A N 1
ATOM 1245 C CA . THR A 1 161 ? 13.082 -5.167 -16.233 1.00 90.44 161 THR A CA 1
ATOM 1246 C C . THR A 1 161 ? 13.387 -5.530 -14.789 1.00 90.44 161 THR A C 1
ATOM 1248 O O . THR A 1 161 ? 12.826 -4.941 -13.865 1.00 90.44 161 THR A O 1
ATOM 1251 N N . LEU A 1 162 ? 14.278 -6.503 -14.586 1.00 93.12 162 LEU A N 1
ATOM 1252 C CA . LEU A 1 162 ? 14.777 -6.852 -13.256 1.00 93.12 162 LEU A CA 1
ATOM 1253 C C . LEU A 1 162 ? 15.584 -5.690 -12.671 1.00 93.12 162 LEU A C 1
ATOM 1255 O O . LEU A 1 162 ? 16.386 -5.062 -13.368 1.00 93.12 162 LEU A O 1
ATOM 1259 N N . ARG A 1 163 ? 15.399 -5.430 -11.377 1.00 93.88 163 ARG A N 1
ATOM 1260 C CA . ARG A 1 163 ? 16.247 -4.503 -10.629 1.00 93.88 163 ARG A CA 1
ATOM 1261 C C . ARG A 1 163 ? 17.595 -5.160 -10.328 1.00 93.88 163 ARG A C 1
ATOM 1263 O O . ARG A 1 163 ? 17.612 -6.311 -9.881 1.00 93.88 163 ARG A O 1
ATOM 1270 N N . PRO A 1 164 ? 18.724 -4.459 -10.517 1.00 94.94 164 PRO A N 1
ATOM 1271 C CA . PRO A 1 164 ? 20.025 -4.926 -10.052 1.00 94.94 164 PRO A CA 1
ATOM 1272 C C . PRO A 1 164 ? 20.025 -5.192 -8.541 1.00 94.94 164 PRO A C 1
ATOM 1274 O O . PRO A 1 164 ? 19.331 -4.509 -7.790 1.00 94.94 164 PRO A O 1
ATOM 1277 N N . ALA A 1 165 ? 20.850 -6.135 -8.079 1.00 95.69 165 ALA A N 1
ATOM 1278 C CA . ALA A 1 165 ? 20.932 -6.499 -6.660 1.00 95.69 165 ALA A CA 1
ATOM 1279 C C . ALA A 1 165 ? 21.254 -5.301 -5.749 1.00 95.69 165 ALA A C 1
ATOM 1281 O O . ALA A 1 165 ? 20.661 -5.159 -4.687 1.00 95.69 165 ALA A O 1
ATOM 1282 N N . GLN A 1 166 ? 22.130 -4.397 -6.196 1.00 94.38 166 GLN A N 1
ATOM 1283 C CA . GLN A 1 166 ? 22.450 -3.169 -5.462 1.00 94.38 166 GLN A CA 1
ATOM 1284 C C . GLN A 1 166 ? 21.224 -2.266 -5.265 1.00 94.38 166 GLN A C 1
ATOM 1286 O O . GLN A 1 166 ? 21.070 -1.650 -4.217 1.00 94.38 166 GLN A O 1
ATOM 1291 N N . GLU A 1 167 ? 20.350 -2.182 -6.269 1.00 93.38 167 GLU A N 1
ATOM 1292 C CA . GLU A 1 167 ? 19.129 -1.383 -6.183 1.00 93.38 167 GLU A CA 1
ATOM 1293 C C . GLU A 1 167 ? 18.126 -2.025 -5.215 1.00 93.38 167 GLU A C 1
ATOM 1295 O O . GLU A 1 167 ? 17.533 -1.325 -4.401 1.00 93.38 167 GLU A O 1
ATOM 1300 N N . GLN A 1 168 ? 17.986 -3.355 -5.250 1.00 94.44 168 GLN A N 1
ATOM 1301 C CA . GLN A 1 168 ? 17.156 -4.100 -4.295 1.00 94.44 168 GLN A CA 1
ATOM 1302 C C . GLN A 1 168 ? 17.640 -3.904 -2.853 1.00 94.44 168 GLN A C 1
ATOM 1304 O O . GLN A 1 168 ? 16.831 -3.638 -1.967 1.00 94.44 168 GLN A O 1
ATOM 1309 N N . GLU A 1 169 ? 18.954 -3.964 -2.633 1.00 94.06 169 GLU A N 1
ATOM 1310 C CA . GLU A 1 169 ? 19.566 -3.709 -1.328 1.00 94.06 169 GLU A CA 1
ATOM 1311 C C . GLU A 1 169 ? 19.297 -2.275 -0.850 1.00 94.06 169 GLU A C 1
ATOM 1313 O O . GLU A 1 169 ? 18.899 -2.070 0.291 1.00 94.06 169 GLU A O 1
ATOM 1318 N N . ALA A 1 170 ? 19.418 -1.273 -1.726 1.00 91.19 170 ALA A N 1
ATOM 1319 C CA . ALA A 1 170 ? 19.114 0.114 -1.370 1.00 91.19 170 ALA A CA 1
ATOM 1320 C C . ALA A 1 170 ? 17.630 0.316 -0.999 1.00 91.19 170 ALA A C 1
ATOM 1322 O O . ALA A 1 170 ? 17.310 1.048 -0.056 1.00 91.19 170 ALA A O 1
ATOM 1323 N N . ILE A 1 171 ? 16.710 -0.352 -1.711 1.00 91.75 171 ILE A N 1
ATOM 1324 C CA . ILE A 1 171 ? 15.282 -0.381 -1.358 1.00 91.75 171 ILE A CA 1
ATOM 1325 C C . ILE A 1 171 ? 15.097 -1.021 0.021 1.00 91.75 171 ILE A C 1
ATOM 1327 O O . ILE A 1 171 ? 14.384 -0.462 0.857 1.00 91.75 171 ILE A O 1
ATOM 1331 N N . TRP A 1 172 ? 15.742 -2.164 0.263 1.00 92.12 172 TRP A N 1
ATOM 1332 C CA . TRP A 1 172 ? 15.647 -2.896 1.524 1.00 92.12 172 TRP A CA 1
ATOM 1333 C C . TRP A 1 172 ? 16.162 -2.071 2.704 1.00 92.12 172 TRP A C 1
ATOM 1335 O O . TRP A 1 172 ? 15.428 -1.873 3.665 1.00 92.12 172 TRP A O 1
ATOM 1345 N N . GLN A 1 173 ? 17.353 -1.483 2.594 1.00 91.00 173 GLN A N 1
ATOM 1346 C CA . GLN A 1 173 ? 17.935 -0.619 3.626 1.00 91.00 173 GLN A CA 1
ATOM 1347 C C . GLN A 1 173 ? 17.052 0.595 3.930 1.00 91.00 173 GLN A C 1
ATOM 1349 O O . GLN A 1 173 ? 16.867 0.965 5.090 1.00 91.00 173 GLN A O 1
ATOM 1354 N N . THR A 1 174 ? 16.454 1.202 2.900 1.00 88.62 174 THR A N 1
ATOM 1355 C CA . THR A 1 174 ? 15.496 2.301 3.087 1.00 88.62 174 THR A CA 1
ATOM 1356 C C . THR A 1 174 ? 14.252 1.818 3.837 1.00 88.62 174 THR A C 1
ATOM 1358 O O . THR A 1 174 ? 13.770 2.503 4.739 1.00 88.62 174 THR A O 1
ATOM 1361 N N . TYR A 1 175 ? 13.741 0.632 3.498 1.00 88.69 175 TYR A N 1
ATOM 1362 C CA . TYR A 1 175 ? 12.604 0.025 4.183 1.00 88.69 175 TYR A CA 1
ATOM 1363 C C . TYR A 1 175 ? 12.913 -0.315 5.644 1.00 88.69 175 TYR A C 1
ATOM 1365 O O . TYR A 1 175 ? 12.137 0.035 6.531 1.00 88.69 175 TYR A O 1
ATOM 1373 N N . GLU A 1 176 ? 14.069 -0.915 5.920 1.00 89.25 176 GLU A N 1
ATOM 1374 C CA . GLU A 1 176 ? 14.519 -1.200 7.282 1.00 89.25 176 GLU A CA 1
ATOM 1375 C C . GLU A 1 176 ? 14.695 0.074 8.106 1.00 89.25 176 GLU A C 1
ATOM 1377 O O . GLU A 1 176 ? 14.244 0.119 9.248 1.00 89.25 176 GLU A O 1
ATOM 1382 N N . ALA A 1 177 ? 15.265 1.138 7.533 1.00 87.62 177 ALA A N 1
ATOM 1383 C CA . ALA A 1 177 ? 15.390 2.421 8.220 1.00 87.62 177 ALA A CA 1
ATOM 1384 C C . ALA A 1 177 ? 14.020 2.988 8.632 1.00 87.62 177 ALA A C 1
ATOM 1386 O O . ALA A 1 177 ? 13.874 3.499 9.745 1.00 87.62 177 ALA A O 1
ATOM 1387 N N . MET A 1 178 ? 12.999 2.847 7.776 1.00 85.25 178 MET A N 1
ATOM 1388 C CA . MET A 1 178 ? 11.622 3.213 8.120 1.00 85.25 178 MET A CA 1
ATOM 1389 C C . MET A 1 178 ? 11.075 2.358 9.270 1.00 85.25 178 MET A C 1
ATOM 1391 O O . MET A 1 178 ? 10.499 2.903 10.208 1.00 85.25 178 MET A O 1
ATOM 1395 N N . VAL A 1 179 ? 11.283 1.037 9.237 1.00 85.62 179 VAL A N 1
ATOM 1396 C CA . VAL A 1 179 ? 10.835 0.119 10.301 1.00 85.62 179 VAL A CA 1
ATOM 1397 C C . VAL A 1 179 ? 11.521 0.424 11.633 1.00 85.62 179 VAL A C 1
ATOM 1399 O O . VAL A 1 179 ? 10.847 0.496 12.659 1.00 85.62 179 VAL A O 1
ATOM 1402 N N . VAL A 1 180 ? 12.839 0.639 11.632 1.00 88.31 180 VAL A N 1
ATOM 1403 C CA . VAL A 1 180 ? 13.618 0.983 12.832 1.00 88.31 180 VAL A CA 1
ATOM 1404 C C . VAL A 1 180 ? 13.136 2.301 13.424 1.00 88.31 180 VAL A C 1
ATOM 1406 O O . VAL A 1 180 ? 12.904 2.387 14.631 1.00 88.31 180 VAL A O 1
ATOM 1409 N N . TRP 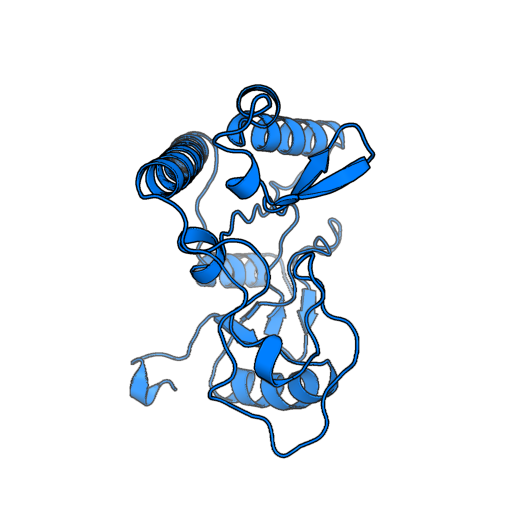A 1 181 ? 12.940 3.320 12.584 1.00 86.81 181 TRP A N 1
ATOM 1410 C CA . TRP A 1 181 ? 12.407 4.596 13.043 1.00 86.81 181 TRP A CA 1
ATOM 1411 C C . TRP A 1 181 ? 11.002 4.425 13.633 1.00 86.81 181 TRP A C 1
ATOM 1413 O O . TRP A 1 181 ? 10.755 4.870 14.753 1.00 86.81 181 TRP A O 1
ATOM 1423 N N . ALA A 1 182 ? 10.111 3.713 12.937 1.00 84.31 182 ALA A N 1
ATOM 1424 C CA . ALA A 1 182 ? 8.755 3.443 13.402 1.00 84.31 182 ALA A CA 1
ATOM 1425 C C . ALA A 1 182 ? 8.744 2.711 14.748 1.00 84.31 182 ALA A C 1
ATOM 1427 O O . ALA A 1 182 ? 8.017 3.114 15.644 1.00 84.31 182 ALA A O 1
ATOM 1428 N N . ALA A 1 183 ? 9.583 1.692 14.933 1.00 85.88 183 ALA A N 1
ATOM 1429 C CA . ALA A 1 183 ? 9.655 0.935 16.182 1.00 85.88 183 ALA A CA 1
ATOM 1430 C C . ALA A 1 183 ? 10.069 1.795 17.392 1.00 85.88 183 ALA A C 1
ATOM 1432 O O . ALA A 1 183 ? 9.702 1.475 18.520 1.00 85.88 183 ALA A O 1
ATOM 1433 N N . GLY A 1 184 ? 10.820 2.880 17.168 1.00 88.44 184 GLY A N 1
ATOM 1434 C CA . GLY A 1 184 ? 11.224 3.821 18.218 1.00 88.44 184 GLY A CA 1
ATOM 1435 C C . GLY A 1 184 ? 10.233 4.959 18.491 1.00 88.44 184 GLY A C 1
ATOM 1436 O O . GLY A 1 184 ? 10.353 5.612 19.524 1.00 88.44 184 GLY A O 1
ATOM 1437 N N . HIS A 1 185 ? 9.281 5.217 17.587 1.00 85.56 185 HIS A N 1
ATOM 1438 C CA . HIS A 1 185 ? 8.441 6.428 17.625 1.00 85.56 185 HIS A CA 1
ATOM 1439 C C . HIS A 1 185 ? 6.937 6.162 17.496 1.00 85.56 185 HIS A C 1
ATOM 1441 O O . HIS A 1 185 ? 6.134 7.028 17.833 1.00 85.56 185 HIS A O 1
ATOM 1447 N N . LEU A 1 186 ? 6.545 4.990 16.999 1.00 85.31 186 LEU A N 1
ATOM 1448 C CA . LEU A 1 186 ? 5.173 4.618 16.682 1.00 85.31 186 LEU A CA 1
ATOM 1449 C C . LEU A 1 186 ? 4.811 3.283 17.335 1.00 85.31 186 LEU A C 1
ATOM 1451 O O . LEU A 1 186 ? 5.655 2.427 17.598 1.00 85.31 186 LEU A O 1
ATOM 1455 N N . GLN A 1 187 ? 3.514 3.082 17.545 1.00 87.38 187 GLN A N 1
ATOM 1456 C CA . GLN A 1 187 ? 2.981 1.807 17.999 1.00 87.38 187 GLN A CA 1
ATOM 1457 C C . GLN A 1 187 ? 2.621 0.932 16.796 1.00 87.38 187 GLN A C 1
ATOM 1459 O O . GLN A 1 187 ? 1.774 1.292 15.980 1.00 87.38 187 GLN A O 1
ATOM 1464 N N . VAL A 1 188 ? 3.241 -0.246 16.701 1.00 83.38 188 VAL A N 1
ATOM 1465 C CA . VAL A 1 188 ? 2.887 -1.239 15.680 1.00 83.38 188 VAL A CA 1
ATOM 1466 C C . VAL A 1 188 ? 1.587 -1.931 16.083 1.00 83.38 188 VAL A C 1
ATOM 1468 O O . VAL A 1 188 ? 1.485 -2.496 17.172 1.00 83.38 188 VAL A O 1
ATOM 1471 N N . VAL A 1 189 ? 0.600 -1.909 15.188 1.00 86.50 189 VAL A N 1
ATOM 1472 C CA . VAL A 1 189 ? -0.699 -2.564 15.379 1.00 86.50 189 VAL A CA 1
ATOM 1473 C C . VAL A 1 189 ? -0.941 -3.606 14.295 1.00 86.50 189 VAL A C 1
ATOM 1475 O O . VAL A 1 189 ? -0.630 -3.411 13.122 1.00 86.50 189 VAL A O 1
ATOM 1478 N N . THR A 1 190 ? -1.526 -4.733 14.686 1.00 89.06 190 THR A N 1
ATOM 1479 C CA . THR A 1 190 ? -2.035 -5.735 13.746 1.00 89.06 190 THR A CA 1
ATOM 1480 C C . THR A 1 190 ? -3.465 -5.399 13.336 1.00 89.06 190 THR A C 1
ATOM 1482 O O . THR A 1 190 ? -4.169 -4.663 14.024 1.00 89.06 190 THR A O 1
ATOM 1485 N N . SER A 1 191 ? -3.959 -6.012 12.259 1.00 89.00 191 SER A N 1
ATOM 1486 C CA . SER A 1 191 ? -5.374 -5.901 11.884 1.00 89.00 191 SER A CA 1
ATOM 1487 C C . SER A 1 191 ? -6.334 -6.328 12.997 1.00 89.00 191 SER A C 1
ATOM 1489 O O . SER A 1 191 ? -7.416 -5.766 13.108 1.00 89.00 191 SER A O 1
ATOM 1491 N N . ALA A 1 192 ? -5.946 -7.295 13.836 1.00 90.88 192 ALA A N 1
ATOM 1492 C CA . ALA A 1 192 ? -6.749 -7.688 14.991 1.00 90.88 192 ALA A CA 1
ATOM 1493 C C . ALA A 1 192 ? -6.831 -6.551 16.014 1.00 90.88 192 ALA A C 1
ATOM 1495 O O . ALA A 1 192 ? -7.928 -6.209 16.437 1.00 90.88 192 ALA A O 1
ATOM 1496 N N . ASN A 1 193 ? -5.701 -5.899 16.314 1.00 92.38 193 ASN A N 1
ATOM 1497 C CA . ASN A 1 193 ? -5.691 -4.747 17.214 1.00 92.38 193 ASN A CA 1
ATOM 1498 C C . ASN A 1 193 ? -6.573 -3.612 16.688 1.00 92.38 193 ASN A C 1
ATOM 1500 O O . ASN A 1 193 ? -7.292 -3.001 17.464 1.00 92.38 193 ASN A O 1
ATOM 1504 N N . VAL A 1 194 ? -6.556 -3.353 15.378 1.00 89.88 194 VAL A N 1
ATOM 1505 C CA . VAL A 1 194 ? -7.401 -2.314 14.769 1.00 89.88 194 VAL A CA 1
ATOM 1506 C C . VAL A 1 194 ? -8.889 -2.650 14.892 1.00 89.88 194 VAL A C 1
ATOM 1508 O O . VAL A 1 194 ? -9.681 -1.777 15.232 1.00 89.88 194 VAL A O 1
ATOM 1511 N N . VAL A 1 195 ? -9.273 -3.911 14.672 1.00 91.19 195 VAL A N 1
ATOM 1512 C CA . VAL A 1 195 ? -10.657 -4.368 14.887 1.00 91.19 195 VAL A CA 1
ATOM 1513 C C . VAL A 1 195 ? -11.076 -4.194 16.349 1.00 91.19 195 VAL A C 1
ATOM 1515 O O . VAL A 1 195 ? -12.181 -3.725 16.614 1.00 91.19 195 VAL A O 1
ATOM 1518 N N . ASP A 1 196 ? -10.198 -4.532 17.292 1.00 92.31 196 ASP A N 1
ATOM 1519 C CA . ASP A 1 196 ? -10.486 -4.402 18.722 1.00 92.31 196 ASP A CA 1
ATOM 1520 C C . ASP A 1 196 ? -10.594 -2.922 19.145 1.00 92.31 196 ASP A C 1
ATOM 1522 O O . ASP A 1 196 ? -11.492 -2.564 19.907 1.00 92.31 196 ASP A O 1
ATOM 1526 N N . LEU A 1 197 ? -9.747 -2.042 18.592 1.00 89.75 197 LEU A N 1
ATOM 1527 C CA . LEU A 1 197 ? -9.831 -0.587 18.775 1.00 89.75 197 LEU A CA 1
ATOM 1528 C C . LEU A 1 197 ? -11.155 -0.027 18.244 1.00 89.75 197 LEU A C 1
ATOM 1530 O O . LEU A 1 197 ? -11.821 0.736 18.943 1.00 89.75 197 LEU A O 1
ATOM 1534 N N . ALA A 1 198 ? -11.563 -0.439 17.041 1.00 89.00 198 ALA A N 1
ATOM 1535 C CA . ALA A 1 198 ? -12.826 -0.016 16.444 1.00 89.00 198 ALA A CA 1
ATOM 1536 C C . ALA A 1 198 ? -14.036 -0.483 17.268 1.00 89.00 198 ALA A C 1
ATOM 1538 O O . ALA A 1 198 ? -15.007 0.253 17.414 1.00 89.00 198 ALA A O 1
ATOM 1539 N N . ALA A 1 199 ? -13.979 -1.686 17.846 1.00 89.50 199 ALA A N 1
ATOM 1540 C CA . ALA A 1 199 ? -15.030 -2.189 18.726 1.00 89.50 199 ALA A CA 1
ATOM 1541 C C . ALA A 1 199 ? -15.102 -1.416 20.055 1.00 89.50 199 ALA A C 1
ATOM 1543 O O . ALA A 1 199 ? -16.197 -1.144 20.548 1.00 89.50 199 ALA A O 1
ATOM 1544 N N . ALA A 1 200 ? -13.950 -1.048 20.626 1.00 87.56 200 ALA A N 1
ATOM 1545 C CA . ALA A 1 200 ? -13.869 -0.274 21.864 1.00 87.56 200 ALA A CA 1
ATOM 1546 C C . ALA A 1 200 ? -14.331 1.184 21.696 1.00 87.56 200 ALA A C 1
ATOM 1548 O O . ALA A 1 200 ? -14.867 1.762 22.640 1.00 87.56 200 ALA A O 1
ATOM 1549 N N . ALA A 1 201 ? -14.163 1.763 20.503 1.00 80.81 201 ALA A N 1
ATOM 1550 C CA . ALA A 1 201 ? -14.595 3.123 20.177 1.00 80.81 201 ALA A CA 1
ATOM 1551 C C . ALA A 1 201 ? -16.128 3.292 20.074 1.00 80.81 201 ALA A C 1
ATOM 1553 O O . ALA A 1 201 ? -16.605 4.419 19.963 1.00 80.81 201 ALA A O 1
ATOM 1554 N N . GLY A 1 202 ? -16.889 2.196 20.172 1.00 66.56 202 GLY A N 1
ATOM 1555 C CA . GLY A 1 202 ? -18.341 2.183 20.022 1.00 66.56 202 GLY A CA 1
ATOM 1556 C C . GLY A 1 202 ? -18.751 2.059 18.555 1.00 66.56 202 GLY A C 1
ATOM 1557 O O . GLY A 1 202 ? -18.242 2.772 17.696 1.00 66.56 202 GLY A O 1
ATOM 1558 N N . ARG A 1 203 ? -19.659 1.118 18.273 1.00 50.84 203 ARG A N 1
ATOM 1559 C CA . ARG A 1 203 ? -20.407 1.116 17.008 1.00 50.84 203 ARG A CA 1
ATOM 1560 C C . ARG A 1 203 ? -21.252 2.375 16.887 1.00 50.84 203 ARG A C 1
ATOM 1562 O O . ARG A 1 203 ? -21.820 2.775 17.929 1.00 50.84 203 ARG A O 1
#

Mean predicted aligned error: 7.8 Å

Foldseek 3Di:
DCVVVVHQDQEDEDPDPPVVCLVVVLVSVVSPYAAYEDDQPDAADLVCQFDDDNNHTHHGAREEQAWDQDPVRDIDGLLVPLPPPCNVVPLPLVVVVVVQVVVVVVVRPDRGHHDYDDDPCNLFKDAEAQCLQQFADADPRRDGDHGDDPPTDPPGGRPIDTDPPVSSVSSVVSVVVNVVVCVVPHDDDDSVRVSVVSVVVPD